Protein AF-A0A1S3GX16-F1 (afdb_monomer)

Secondary structure (DSSP, 8-state):
--HHHHHHHHHHHHHHHHH-GGGGSS-HHHHHHHHHHHHHHHHHHTT-GGG--HHHHHHHHHHT-SSHHHHHHHHHHHHHHHHHHHH-GGGT-----S--------THHHHHHHHHHHHHHHHHHHHHHHHHHTT-HHHHHHHHHHHHHHHHHTT-HHHHHHHHHHHHHHHHHTT-HHHHHHHHHHHHHHHHTT-

Structure (mmCIF, N/CA/C/O backbone):
data_AF-A0A1S3GX16-F1
#
_entry.id   AF-A0A1S3GX16-F1
#
loop_
_atom_site.group_PDB
_atom_site.id
_atom_site.type_symbol
_atom_site.label_atom_id
_atom_site.label_alt_id
_atom_site.label_comp_id
_atom_site.label_asym_id
_atom_site.label_entity_id
_atom_site.label_seq_id
_atom_site.pdbx_PDB_ins_code
_atom_site.Cartn_x
_atom_site.Cartn_y
_atom_site.Cartn_z
_atom_site.occupancy
_atom_site.B_iso_or_equiv
_atom_site.auth_seq_id
_atom_site.auth_comp_id
_atom_site.auth_asym_id
_atom_site.auth_atom_id
_atom_site.pdbx_PDB_model_num
ATOM 1 N N . MET A 1 1 ? -21.591 -1.735 -22.346 1.00 51.00 1 MET A N 1
ATOM 2 C CA . MET A 1 1 ? -20.154 -1.393 -22.258 1.00 51.00 1 MET A CA 1
ATOM 3 C C . MET A 1 1 ? -19.466 -2.562 -21.585 1.00 51.00 1 MET A C 1
ATOM 5 O O . MET A 1 1 ? -19.850 -2.890 -20.471 1.00 51.00 1 MET A O 1
ATOM 9 N N . ASP A 1 2 ? -18.549 -3.231 -22.279 1.00 66.31 2 ASP A N 1
ATOM 10 C CA . ASP A 1 2 ? -17.898 -4.447 -21.782 1.00 66.31 2 ASP A CA 1
ATOM 11 C C . ASP A 1 2 ? -16.679 -4.087 -20.918 1.00 66.31 2 ASP A C 1
ATOM 13 O O . ASP A 1 2 ? -15.590 -3.799 -21.417 1.00 66.31 2 ASP A O 1
ATOM 17 N N . TRP A 1 3 ? -16.898 -3.993 -19.606 1.00 66.75 3 TRP A N 1
ATOM 18 C CA . TRP A 1 3 ? -15.857 -3.650 -18.636 1.00 66.75 3 TRP A CA 1
ATOM 19 C C . TRP A 1 3 ? -14.798 -4.752 -18.491 1.00 66.75 3 TRP A C 1
ATOM 21 O O . TRP A 1 3 ? -13.644 -4.439 -18.204 1.00 66.75 3 TRP A O 1
ATOM 31 N N . GLY A 1 4 ? -15.150 -6.017 -18.751 1.00 72.62 4 GLY A N 1
ATOM 32 C CA . GLY A 1 4 ? -14.229 -7.149 -18.627 1.00 72.62 4 GLY A CA 1
ATOM 33 C C . GLY A 1 4 ? -13.103 -7.105 -19.660 1.00 72.62 4 GLY A C 1
ATOM 34 O O . GLY A 1 4 ? -11.939 -7.310 -19.312 1.00 72.62 4 GLY A O 1
ATOM 35 N N . LEU A 1 5 ? -13.428 -6.741 -20.906 1.00 77.88 5 LEU A N 1
ATOM 36 C CA . LEU A 1 5 ? -12.435 -6.581 -21.975 1.00 77.88 5 LEU A CA 1
ATOM 37 C C . LEU A 1 5 ? -11.416 -5.478 -21.659 1.00 77.88 5 LEU A C 1
ATOM 39 O O . LEU A 1 5 ? -10.216 -5.687 -21.830 1.00 77.88 5 LEU A O 1
ATOM 43 N N . LYS A 1 6 ? -11.870 -4.338 -21.123 1.00 85.31 6 LYS A N 1
ATOM 44 C CA . LYS A 1 6 ? -10.983 -3.220 -20.755 1.00 85.31 6 LYS A CA 1
ATOM 45 C C . LYS A 1 6 ? -10.026 -3.576 -19.613 1.00 85.31 6 LYS A C 1
ATOM 47 O O . LYS A 1 6 ? -8.870 -3.162 -19.634 1.00 85.31 6 LYS A O 1
ATOM 52 N N . VAL A 1 7 ? -10.488 -4.351 -18.627 1.00 86.81 7 VAL A N 1
ATOM 53 C CA . VAL A 1 7 ? -9.641 -4.833 -17.519 1.00 86.81 7 VAL A CA 1
ATOM 54 C C . VAL A 1 7 ? -8.557 -5.780 -18.042 1.00 86.81 7 VAL A C 1
ATOM 56 O O . VAL A 1 7 ? -7.386 -5.629 -17.694 1.00 86.81 7 VAL A O 1
ATOM 59 N N . SER A 1 8 ? -8.930 -6.713 -18.921 1.00 87.44 8 SER A N 1
ATOM 60 C CA . SER A 1 8 ? -7.996 -7.651 -19.553 1.00 87.44 8 SER A CA 1
ATOM 61 C C . SER A 1 8 ? -6.938 -6.934 -20.403 1.00 87.44 8 SER A C 1
ATOM 63 O O . SER A 1 8 ? -5.750 -7.245 -20.311 1.00 87.44 8 SER A O 1
ATOM 65 N N . GLU A 1 9 ? -7.354 -5.957 -21.210 1.00 89.94 9 GLU A N 1
ATOM 66 C CA . GLU A 1 9 ? -6.453 -5.138 -22.025 1.00 89.94 9 GLU A CA 1
ATOM 67 C C . GLU A 1 9 ? -5.474 -4.342 -21.152 1.00 89.94 9 GLU A C 1
ATOM 69 O O . GLU A 1 9 ? -4.263 -4.393 -21.374 1.00 89.94 9 GLU A O 1
ATOM 74 N N . GLY A 1 10 ? -5.974 -3.679 -20.104 1.00 91.06 10 GLY A N 1
ATOM 75 C CA . GLY A 1 10 ? -5.135 -2.926 -19.175 1.00 91.06 10 GLY A CA 1
ATOM 76 C C . GLY A 1 10 ? -4.091 -3.800 -18.477 1.00 91.06 10 GLY A C 1
ATOM 77 O O . GLY A 1 10 ? -2.922 -3.424 -18.422 1.00 91.06 10 GLY A O 1
ATOM 78 N N . ILE A 1 11 ? -4.464 -5.002 -18.025 1.00 91.62 11 ILE A N 1
ATOM 79 C CA . ILE A 1 11 ? -3.515 -5.960 -17.432 1.00 91.62 11 ILE A CA 1
ATOM 80 C C . ILE A 1 11 ? -2.461 -6.403 -18.454 1.00 91.62 11 ILE A C 1
ATOM 82 O O . ILE A 1 11 ? -1.277 -6.459 -18.121 1.00 91.62 11 ILE A O 1
ATOM 86 N N . SER A 1 12 ? -2.850 -6.665 -19.703 1.00 91.75 12 SER A N 1
ATOM 87 C CA . SER A 1 12 ? -1.905 -7.029 -20.767 1.00 91.75 12 SER A CA 1
ATOM 88 C C . SER A 1 12 ? -0.883 -5.917 -21.046 1.00 91.75 12 SER A C 1
ATOM 90 O O . SER A 1 12 ? 0.317 -6.180 -21.187 1.00 91.75 12 SER A O 1
ATOM 92 N N . LEU A 1 13 ? -1.334 -4.660 -21.091 1.00 93.25 13 LEU A N 1
ATOM 93 C CA . LEU A 1 13 ? -0.454 -3.501 -21.258 1.00 93.25 13 LEU A CA 1
ATOM 94 C C . LEU A 1 13 ? 0.487 -3.340 -20.058 1.00 93.25 13 LEU A C 1
ATOM 96 O O . LEU A 1 13 ? 1.692 -3.169 -20.240 1.00 93.25 13 LEU A O 1
ATOM 100 N N . LEU A 1 14 ? -0.029 -3.477 -18.834 1.00 93.75 14 LEU A N 1
ATOM 101 C CA . LEU A 1 14 ? 0.777 -3.402 -17.611 1.00 93.75 14 LEU A CA 1
ATOM 102 C C . LEU A 1 14 ? 1.835 -4.501 -17.545 1.00 93.75 14 LEU A C 1
ATOM 104 O O . LEU A 1 14 ? 2.971 -4.224 -17.170 1.00 93.75 14 LEU A O 1
ATOM 108 N N . LEU A 1 15 ? 1.506 -5.726 -17.957 1.00 92.38 15 LEU A N 1
ATOM 109 C CA . LEU A 1 15 ? 2.479 -6.814 -18.055 1.00 92.38 15 LEU A CA 1
ATOM 110 C C . LEU A 1 15 ? 3.574 -6.512 -19.077 1.00 92.38 15 LEU A C 1
ATOM 112 O O . LEU A 1 15 ? 4.732 -6.837 -18.829 1.00 92.38 15 LEU A O 1
ATOM 116 N N . THR A 1 16 ? 3.229 -5.879 -20.199 1.00 92.00 16 THR A N 1
ATOM 117 C CA . THR A 1 16 ? 4.215 -5.466 -21.209 1.00 92.00 16 THR A CA 1
ATOM 118 C C . THR A 1 16 ? 5.197 -4.459 -20.619 1.00 92.00 16 THR A C 1
ATOM 120 O O . THR A 1 16 ? 6.405 -4.641 -20.747 1.00 92.00 16 THR A O 1
ATOM 123 N N . VAL A 1 17 ? 4.686 -3.457 -19.896 1.00 91.56 17 VAL A N 1
ATOM 124 C CA . VAL A 1 17 ? 5.511 -2.480 -19.177 1.00 91.56 17 VAL A CA 1
ATOM 125 C C . VAL A 1 17 ? 6.376 -3.190 -18.134 1.00 91.56 17 VAL A C 1
ATOM 127 O O . VAL A 1 17 ? 7.593 -3.125 -18.202 1.00 91.56 17 VAL A O 1
ATOM 130 N N . LEU A 1 18 ? 5.792 -3.947 -17.206 1.00 90.12 18 LEU A N 1
ATOM 131 C CA . LEU A 1 18 ? 6.518 -4.568 -16.088 1.00 90.12 18 LEU A CA 1
ATOM 132 C C . LEU A 1 18 ? 7.598 -5.585 -16.505 1.00 90.12 18 LEU A C 1
ATOM 134 O O . LEU A 1 18 ? 8.536 -5.833 -15.734 1.00 90.12 18 LEU A O 1
ATOM 138 N N . ARG A 1 19 ? 7.471 -6.161 -17.707 1.00 88.94 19 ARG A N 1
ATOM 139 C CA . ARG A 1 19 ? 8.453 -7.068 -18.322 1.00 88.94 19 ARG A CA 1
ATOM 140 C C . ARG A 1 19 ? 9.540 -6.355 -19.115 1.00 88.94 19 ARG A C 1
ATOM 142 O O . ARG A 1 19 ? 10.509 -7.013 -19.491 1.00 88.94 19 ARG A O 1
ATOM 149 N N . ASP A 1 20 ? 9.401 -5.059 -19.379 1.00 87.94 20 ASP A N 1
ATOM 150 C CA . ASP A 1 20 ? 10.396 -4.315 -20.139 1.00 87.94 20 ASP A CA 1
ATOM 151 C C . ASP A 1 20 ? 11.767 -4.403 -19.432 1.00 87.94 20 ASP A C 1
ATOM 153 O O . ASP A 1 20 ? 11.890 -4.040 -18.255 1.00 87.94 20 ASP A O 1
ATOM 157 N N . PRO A 1 21 ? 12.828 -4.867 -20.114 1.00 80.88 21 PRO A N 1
ATOM 158 C CA . PRO A 1 21 ? 14.169 -4.924 -19.540 1.00 80.88 21 PRO A CA 1
ATOM 159 C C . PRO A 1 21 ? 14.697 -3.554 -19.089 1.00 80.88 21 PRO A C 1
ATOM 161 O O . PRO A 1 21 ? 15.535 -3.477 -18.192 1.00 80.88 21 PRO A O 1
ATOM 164 N N . ALA A 1 22 ? 14.215 -2.453 -19.673 1.00 78.62 22 ALA A N 1
ATOM 165 C CA . ALA A 1 22 ? 14.528 -1.100 -19.230 1.00 78.62 22 ALA A CA 1
ATOM 166 C C . ALA A 1 22 ? 14.058 -0.842 -17.793 1.00 78.62 22 ALA A C 1
ATOM 168 O O . ALA A 1 22 ? 14.760 -0.162 -17.049 1.00 78.62 22 ALA A O 1
ATOM 169 N N . LEU A 1 23 ? 12.949 -1.458 -17.373 1.00 71.25 23 LEU A N 1
ATOM 170 C CA . LEU A 1 23 ? 12.447 -1.415 -15.997 1.00 71.25 23 LEU A CA 1
ATOM 171 C C . LEU A 1 23 ? 13.266 -2.263 -15.014 1.00 71.25 23 LEU A C 1
ATOM 173 O O . LEU A 1 23 ? 13.051 -2.172 -13.806 1.00 71.25 23 LEU A O 1
ATOM 177 N N . GLN A 1 24 ? 14.216 -3.057 -15.513 1.00 67.69 24 GLN A N 1
ATOM 178 C CA . GLN A 1 24 ? 15.234 -3.736 -14.706 1.00 67.69 24 GLN A CA 1
ATOM 179 C C . GLN A 1 24 ? 16.557 -2.957 -14.644 1.00 67.69 24 GLN A C 1
ATOM 181 O O . GLN A 1 24 ? 17.461 -3.339 -13.900 1.00 67.69 24 GLN A O 1
ATOM 186 N N . LYS A 1 25 ? 16.698 -1.860 -15.404 1.00 69.75 25 LYS A N 1
ATOM 187 C CA . LYS A 1 25 ? 17.891 -1.008 -15.336 1.00 69.75 25 LYS A CA 1
ATOM 188 C C . LYS A 1 25 ? 17.897 -0.231 -14.025 1.00 69.75 25 LYS A C 1
ATOM 190 O O . LYS A 1 25 ? 16.873 0.283 -13.582 1.00 69.75 25 LYS A O 1
ATOM 195 N N . SER A 1 26 ? 19.086 -0.064 -13.453 1.00 64.44 26 SER A N 1
ATOM 196 C CA . SER A 1 26 ? 19.325 0.675 -12.213 1.00 64.44 26 SER A CA 1
ATOM 197 C C . SER A 1 26 ? 19.210 2.193 -12.411 1.00 64.44 26 SER A C 1
ATOM 199 O O . SER A 1 26 ? 20.186 2.929 -12.272 1.00 64.44 26 SER A O 1
ATOM 201 N N . SER A 1 27 ? 18.024 2.681 -12.768 1.00 71.50 27 SER A N 1
ATOM 202 C CA . SER A 1 27 ? 17.717 4.110 -12.786 1.00 71.50 27 SER A CA 1
ATOM 203 C C . SER A 1 27 ? 16.502 4.406 -11.919 1.00 71.50 27 SER A C 1
ATOM 205 O O . SER A 1 27 ? 15.516 3.669 -11.896 1.00 71.50 27 SER A O 1
ATOM 207 N N . LYS A 1 28 ? 16.600 5.520 -11.190 1.00 71.94 28 LYS A N 1
ATOM 208 C CA . LYS A 1 28 ? 15.609 5.967 -10.207 1.00 71.94 28 LYS A CA 1
ATOM 209 C C . LYS A 1 28 ? 14.217 6.126 -10.829 1.00 71.94 28 LYS A C 1
ATOM 211 O O . LYS A 1 28 ? 13.238 5.695 -10.230 1.00 71.94 28 LYS A O 1
ATOM 216 N N . ALA A 1 29 ? 14.141 6.676 -12.045 1.00 77.31 29 ALA A N 1
ATOM 217 C CA . ALA A 1 29 ? 12.880 6.875 -12.761 1.00 77.31 29 ALA A CA 1
ATOM 218 C C . ALA A 1 29 ? 12.197 5.543 -13.109 1.00 77.31 29 ALA A C 1
ATOM 220 O O . ALA A 1 29 ? 10.986 5.404 -12.948 1.00 77.31 29 ALA A O 1
ATOM 221 N N . TRP A 1 30 ? 12.980 4.541 -13.517 1.00 82.88 30 TRP A N 1
ATOM 222 C CA . TRP A 1 30 ? 12.453 3.215 -13.828 1.00 82.88 30 TRP A CA 1
ATOM 223 C C . TRP A 1 30 ? 11.945 2.501 -12.577 1.00 82.88 30 TRP A C 1
ATOM 225 O O . TRP A 1 30 ? 10.880 1.895 -12.619 1.00 82.88 30 TRP A O 1
ATOM 235 N N . TYR A 1 31 ? 12.625 2.632 -11.437 1.00 83.56 31 TYR A N 1
ATOM 236 C CA . TYR A 1 31 ? 12.127 2.040 -10.196 1.00 83.56 31 TYR A CA 1
ATOM 237 C C . TYR A 1 31 ? 10.787 2.626 -9.747 1.00 83.56 31 TYR A C 1
ATOM 239 O O . TYR A 1 31 ? 9.888 1.865 -9.398 1.00 83.56 31 TYR A O 1
ATOM 247 N N . VAL A 1 32 ? 10.621 3.949 -9.807 1.00 84.44 32 VAL A N 1
ATOM 248 C CA . VAL A 1 32 ? 9.341 4.589 -9.461 1.00 84.44 32 VAL A CA 1
ATOM 249 C C . VAL A 1 32 ? 8.239 4.182 -10.441 1.00 84.44 32 VAL A C 1
ATOM 251 O O . VAL A 1 32 ? 7.147 3.821 -10.009 1.00 84.44 32 VAL A O 1
ATOM 254 N N . LEU A 1 33 ? 8.526 4.136 -11.746 1.00 90.00 33 LEU A N 1
ATOM 255 C CA . LEU A 1 33 ? 7.556 3.656 -12.732 1.00 90.00 33 LEU A CA 1
ATOM 256 C C . LEU A 1 33 ? 7.149 2.199 -12.466 1.00 90.00 33 LEU A C 1
ATOM 258 O O . LEU A 1 33 ? 5.970 1.862 -12.549 1.00 90.00 33 LEU A O 1
ATOM 262 N N . ARG A 1 34 ? 8.106 1.335 -12.103 1.00 91.62 34 ARG A N 1
ATOM 263 C CA . ARG A 1 34 ? 7.839 -0.066 -11.751 1.00 91.62 34 ARG A CA 1
ATOM 264 C C . ARG A 1 34 ? 6.911 -0.172 -10.543 1.00 91.62 34 ARG A C 1
ATOM 266 O O . ARG A 1 34 ? 5.963 -0.948 -10.579 1.00 91.62 34 ARG A O 1
ATOM 273 N N . VAL A 1 35 ? 7.161 0.623 -9.502 1.00 93.44 35 VAL A N 1
ATOM 274 C CA . VAL A 1 35 ? 6.298 0.723 -8.314 1.00 93.44 35 VAL A CA 1
ATOM 275 C C . VAL A 1 35 ? 4.875 1.121 -8.705 1.00 93.44 35 VAL A C 1
ATOM 277 O O . VAL A 1 35 ? 3.918 0.441 -8.339 1.00 93.44 35 VAL A O 1
ATOM 280 N N . GLN A 1 36 ? 4.724 2.191 -9.486 1.00 93.38 36 GLN A N 1
ATOM 281 C CA . GLN A 1 36 ? 3.411 2.691 -9.897 1.00 93.38 36 GLN A CA 1
ATOM 282 C C . GLN A 1 36 ? 2.665 1.677 -10.772 1.00 93.38 36 GLN A C 1
ATOM 284 O O . GLN A 1 36 ? 1.472 1.450 -10.575 1.00 93.38 36 GLN A O 1
ATOM 289 N N . ALA A 1 37 ? 3.369 1.004 -11.685 1.00 95.19 37 ALA A N 1
ATOM 290 C CA . ALA A 1 37 ? 2.799 -0.051 -12.515 1.00 95.19 37 ALA A CA 1
ATOM 291 C C . ALA A 1 37 ? 2.336 -1.264 -11.686 1.00 95.19 37 ALA A C 1
ATOM 293 O O . ALA A 1 37 ? 1.274 -1.812 -11.969 1.00 95.19 37 ALA A O 1
ATOM 294 N N . LEU A 1 38 ? 3.071 -1.653 -10.635 1.00 96.00 38 LEU A N 1
ATOM 295 C CA . LEU A 1 38 ? 2.663 -2.723 -9.713 1.00 96.00 38 LEU A CA 1
ATOM 296 C C . LEU A 1 38 ? 1.427 -2.341 -8.889 1.00 96.00 38 LEU A C 1
ATOM 298 O O . LEU A 1 38 ? 0.494 -3.135 -8.775 1.00 96.00 38 LEU A O 1
ATOM 302 N N . GLN A 1 39 ? 1.378 -1.120 -8.352 1.00 96.19 39 GLN A N 1
ATOM 303 C CA . GLN A 1 39 ? 0.195 -0.640 -7.630 1.00 96.19 39 GLN A CA 1
ATOM 304 C C . GLN A 1 39 ? -1.031 -0.529 -8.546 1.00 96.19 39 GLN A C 1
ATOM 306 O O . GLN A 1 39 ? -2.147 -0.838 -8.128 1.00 96.19 39 GLN A O 1
ATOM 311 N N . LEU A 1 40 ? -0.835 -0.119 -9.803 1.00 95.19 40 LEU A N 1
ATOM 312 C CA . LEU A 1 40 ? -1.906 -0.072 -10.793 1.00 95.19 40 LEU A CA 1
ATOM 313 C C . LEU A 1 40 ? -2.366 -1.482 -11.184 1.00 95.19 40 LEU A C 1
ATOM 315 O O . LEU A 1 40 ? -3.567 -1.727 -11.253 1.00 95.19 40 LEU A O 1
ATOM 319 N N . LEU A 1 41 ? -1.440 -2.431 -11.352 1.00 94.81 41 LEU A N 1
ATOM 320 C CA . LEU A 1 41 ? -1.774 -3.840 -11.561 1.00 94.81 41 LEU A CA 1
ATOM 321 C C . LEU A 1 41 ? -2.631 -4.379 -10.409 1.00 94.81 41 LEU A C 1
ATOM 323 O O . LEU A 1 41 ? -3.655 -5.009 -10.659 1.00 94.81 41 LEU A O 1
ATOM 327 N N . ALA A 1 42 ? -2.276 -4.074 -9.160 1.00 94.81 42 ALA A N 1
ATOM 328 C CA . ALA A 1 42 ? -3.075 -4.464 -8.003 1.00 94.81 42 ALA A CA 1
ATOM 329 C C . ALA A 1 42 ? -4.501 -3.886 -8.041 1.00 94.81 42 ALA A C 1
ATOM 331 O O . ALA A 1 42 ? -5.464 -4.590 -7.726 1.00 94.81 42 ALA A O 1
ATOM 332 N N . ALA A 1 43 ? -4.657 -2.629 -8.469 1.00 93.00 43 ALA A N 1
ATOM 333 C CA . ALA A 1 43 ? -5.971 -2.019 -8.654 1.00 93.00 43 ALA A CA 1
ATOM 334 C C . ALA A 1 43 ? -6.788 -2.747 -9.735 1.00 93.00 43 ALA A C 1
ATOM 336 O O . ALA A 1 43 ? -7.946 -3.075 -9.499 1.00 93.00 43 ALA A O 1
ATOM 337 N N . TYR A 1 44 ? -6.182 -3.083 -10.878 1.00 91.69 44 TYR A N 1
ATOM 338 C CA . TYR A 1 44 ? -6.851 -3.853 -11.934 1.00 91.69 44 TYR A CA 1
ATOM 339 C C . TYR A 1 44 ? -7.276 -5.248 -11.462 1.00 91.69 44 TYR A C 1
ATOM 341 O O . TYR A 1 44 ? -8.419 -5.653 -11.673 1.00 91.69 44 TYR A O 1
ATOM 349 N N . LEU A 1 45 ? -6.387 -5.963 -10.769 1.00 91.06 45 LEU A N 1
ATOM 350 C CA . LEU A 1 45 ? -6.675 -7.283 -10.201 1.00 91.06 45 LEU A CA 1
ATOM 351 C C . LEU A 1 45 ? -7.792 -7.239 -9.141 1.00 91.06 45 LEU A C 1
ATOM 353 O O . LEU A 1 45 ? -8.441 -8.250 -8.884 1.00 91.06 45 LEU A O 1
ATOM 357 N N . SER A 1 46 ? -8.048 -6.069 -8.551 1.00 89.62 46 SER A N 1
ATOM 358 C CA . SER A 1 46 ? -9.119 -5.858 -7.573 1.00 89.62 46 SER A CA 1
ATOM 359 C C . SER A 1 46 ? -10.507 -5.665 -8.198 1.00 89.62 46 SER A C 1
ATOM 361 O O . SER A 1 46 ? -11.494 -5.771 -7.475 1.00 89.62 46 SER A O 1
ATOM 363 N N . LEU A 1 47 ? -10.604 -5.370 -9.503 1.00 84.81 47 LEU A N 1
ATOM 364 C CA . LEU A 1 47 ? -11.869 -5.009 -10.159 1.00 84.81 47 LEU A CA 1
ATOM 365 C C . LEU A 1 47 ? -12.686 -6.223 -10.627 1.00 84.81 47 LEU A C 1
ATOM 367 O O . LEU A 1 47 ? -13.909 -6.189 -10.521 1.00 84.81 47 LEU A O 1
ATOM 371 N N . SER A 1 48 ? -12.054 -7.297 -11.122 1.00 68.00 48 SER A N 1
ATOM 372 C CA . SER A 1 48 ? -12.767 -8.530 -11.509 1.00 68.00 48 SER A CA 1
ATOM 373 C C . SER A 1 48 ? -11.828 -9.700 -11.847 1.00 68.00 48 SER A C 1
ATOM 375 O O . SER A 1 48 ? -11.327 -9.810 -12.964 1.00 68.00 48 SER A O 1
ATOM 377 N N . ALA A 1 49 ? -11.654 -10.654 -10.925 1.00 58.06 49 ALA A N 1
ATOM 378 C CA . ALA A 1 49 ? -10.850 -11.865 -11.169 1.00 58.06 49 ALA A CA 1
ATOM 379 C C . ALA A 1 49 ? -11.455 -12.811 -12.236 1.00 58.06 49 ALA A C 1
ATOM 381 O O . ALA A 1 49 ? -10.739 -13.586 -12.876 1.00 58.06 49 ALA A O 1
ATOM 382 N N . ASN A 1 50 ? -12.772 -12.722 -12.454 1.00 63.62 50 ASN A N 1
ATOM 383 C CA . ASN A 1 50 ? -13.529 -13.637 -13.316 1.00 63.62 50 ASN A CA 1
ATOM 384 C C . ASN A 1 50 ? -13.491 -13.268 -14.808 1.00 63.62 50 ASN A C 1
ATOM 386 O O . ASN A 1 50 ? -13.963 -14.044 -15.630 1.00 63.62 50 ASN A O 1
ATOM 390 N N . SER A 1 51 ? -12.951 -12.099 -15.168 1.00 69.25 51 SER A N 1
ATOM 391 C CA . SER A 1 51 ? -12.882 -11.630 -16.561 1.00 69.25 51 SER A CA 1
ATOM 392 C C . SER A 1 51 ? -11.523 -11.865 -17.223 1.00 69.25 51 SER A C 1
ATOM 394 O O . SER A 1 51 ? -11.330 -11.472 -18.371 1.00 69.25 51 SER A O 1
ATOM 396 N N . LEU A 1 52 ? -10.561 -12.454 -16.506 1.00 82.06 52 LEU A N 1
ATOM 397 C CA . LEU A 1 52 ? -9.226 -12.719 -17.035 1.00 82.06 52 LEU A CA 1
ATOM 398 C C . LEU A 1 52 ? -9.205 -14.006 -17.854 1.00 82.06 52 LEU A C 1
ATOM 400 O O . LEU A 1 52 ? -9.637 -15.057 -17.372 1.00 82.06 52 LEU A O 1
ATOM 404 N N . SER A 1 53 ? -8.648 -13.924 -19.064 1.00 85.56 53 SER A N 1
ATOM 405 C CA . SER A 1 53 ? -8.358 -15.104 -19.875 1.00 85.56 53 SER A CA 1
ATOM 406 C C . SER A 1 53 ? -7.356 -16.015 -19.166 1.00 85.56 53 SER A C 1
ATOM 408 O O . SER A 1 53 ? -6.482 -15.553 -18.423 1.00 85.56 53 SER A O 1
ATOM 410 N N . ASP A 1 54 ? -7.436 -17.316 -19.439 1.00 86.25 54 ASP A N 1
ATOM 411 C CA . ASP A 1 54 ? -6.526 -18.301 -18.843 1.00 86.25 54 ASP A CA 1
ATOM 412 C C . ASP A 1 54 ? -5.059 -18.001 -19.178 1.00 86.25 54 ASP A C 1
ATOM 414 O O . ASP A 1 54 ? -4.188 -18.110 -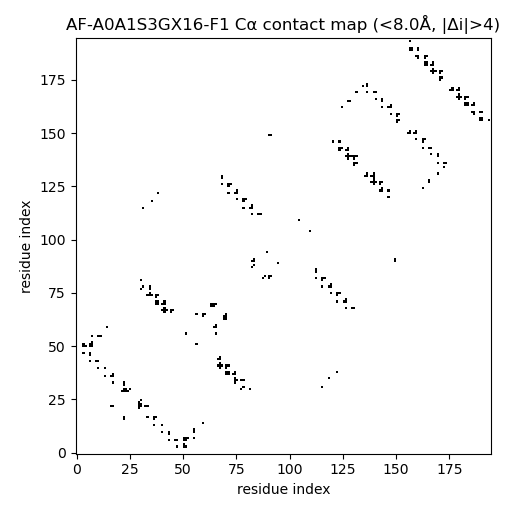18.318 1.00 86.25 54 ASP A O 1
ATOM 418 N N . THR A 1 55 ? -4.804 -17.494 -20.388 1.00 88.56 55 THR A N 1
ATOM 419 C CA . THR A 1 55 ? -3.475 -17.056 -20.833 1.00 88.56 55 THR A CA 1
ATOM 420 C C . THR A 1 55 ? -2.902 -15.924 -19.980 1.00 88.56 55 THR A C 1
ATOM 422 O O . THR A 1 55 ? -1.721 -15.950 -19.636 1.00 88.56 55 THR A O 1
ATOM 425 N N . LEU A 1 56 ? -3.713 -14.926 -19.610 1.00 88.31 56 LEU A N 1
ATOM 426 C CA . LEU A 1 56 ? -3.263 -13.829 -18.751 1.00 88.31 56 LEU A CA 1
ATOM 427 C C . LEU A 1 56 ? -3.062 -14.295 -17.311 1.00 88.31 56 LEU A C 1
ATOM 429 O O . LEU A 1 56 ? -2.114 -13.859 -16.660 1.00 88.31 56 LEU A O 1
ATOM 433 N N . ARG A 1 57 ? -3.909 -15.207 -16.823 1.00 89.19 57 ARG A N 1
ATOM 434 C CA . ARG A 1 57 ? -3.766 -15.785 -15.482 1.00 89.19 57 ARG A CA 1
ATOM 435 C C . ARG A 1 57 ? -2.461 -16.569 -15.346 1.00 89.19 57 ARG A C 1
ATOM 437 O O . ARG A 1 57 ? -1.726 -16.349 -14.387 1.00 89.19 57 ARG A O 1
ATOM 444 N N . GLU A 1 58 ? -2.135 -17.410 -16.325 1.00 91.00 58 GLU A N 1
ATOM 445 C CA . GLU A 1 58 ? -0.865 -18.145 -16.371 1.00 91.00 58 GLU A CA 1
ATOM 446 C C . GLU A 1 58 ? 0.332 -17.183 -16.418 1.00 91.00 58 GLU A C 1
ATOM 448 O O . GLU A 1 58 ? 1.298 -17.313 -15.666 1.00 91.00 58 GLU A O 1
ATOM 4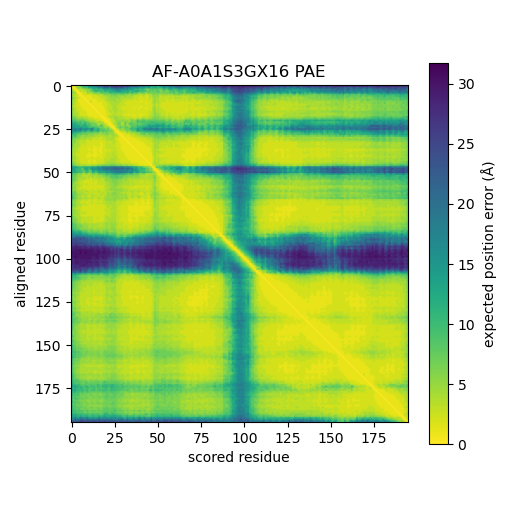53 N N . GLN A 1 59 ? 0.235 -16.141 -17.243 1.00 91.75 59 GLN A N 1
ATOM 454 C CA . GLN A 1 59 ? 1.253 -15.103 -17.337 1.00 91.75 59 GLN A CA 1
ATOM 455 C C . GLN A 1 59 ? 1.488 -14.341 -16.025 1.00 91.75 59 GLN A C 1
ATOM 457 O O . GLN A 1 59 ? 2.639 -14.047 -15.698 1.00 91.75 59 GLN A O 1
ATOM 462 N N . LEU A 1 60 ? 0.426 -14.009 -15.290 1.00 91.88 60 LEU A N 1
ATOM 463 C CA . LEU A 1 60 ? 0.502 -13.386 -13.966 1.00 91.88 60 LEU A CA 1
ATOM 464 C C . LEU A 1 60 ? 1.102 -14.345 -12.937 1.00 91.88 60 LEU A C 1
ATOM 466 O O . LEU A 1 60 ? 1.934 -13.940 -12.128 1.00 91.88 60 LEU A O 1
ATOM 470 N N . GLN A 1 61 ? 0.739 -15.626 -13.010 1.00 90.75 61 GLN A N 1
ATOM 471 C CA . GLN A 1 61 ? 1.280 -16.675 -12.155 1.00 90.75 61 GLN A CA 1
ATOM 472 C C . GLN A 1 61 ? 2.788 -16.854 -12.329 1.00 90.75 61 GLN A C 1
ATOM 474 O O . GLN A 1 61 ? 3.494 -16.898 -11.324 1.00 90.75 61 GLN A O 1
ATOM 479 N N . ILE A 1 62 ? 3.290 -16.881 -13.567 1.00 91.44 62 ILE A N 1
ATOM 480 C CA . ILE A 1 62 ? 4.731 -16.978 -13.855 1.00 91.44 62 ILE A CA 1
ATOM 481 C C . ILE A 1 62 ? 5.500 -15.784 -13.272 1.00 91.44 62 ILE A C 1
ATOM 483 O O . ILE A 1 62 ? 6.630 -15.938 -12.819 1.00 91.44 62 ILE A O 1
ATOM 487 N N . GLN A 1 63 ? 4.898 -14.592 -13.277 1.00 89.00 63 GLN A N 1
ATOM 488 C CA . GLN A 1 63 ? 5.513 -13.378 -12.725 1.00 89.00 63 GLN A CA 1
ATOM 489 C C . GLN A 1 63 ? 5.312 -13.224 -11.209 1.00 89.00 63 GLN A C 1
ATOM 491 O O . GLN A 1 63 ? 5.893 -12.323 -10.616 1.00 89.00 63 GLN A O 1
ATOM 496 N N . GLY A 1 64 ? 4.506 -14.083 -10.576 1.00 91.06 64 GLY A N 1
ATOM 497 C CA . GLY A 1 64 ? 4.213 -14.024 -9.143 1.00 91.06 64 GLY A CA 1
ATOM 498 C C . GLY A 1 64 ? 3.138 -13.009 -8.733 1.00 91.06 64 GLY A C 1
ATOM 499 O O . GLY A 1 64 ? 2.950 -12.798 -7.540 1.00 91.06 64 GLY A O 1
ATOM 500 N N . TRP A 1 65 ? 2.401 -12.410 -9.675 1.00 92.25 65 TRP A N 1
ATOM 501 C CA . TRP A 1 65 ? 1.384 -11.375 -9.408 1.00 92.25 65 TRP A CA 1
ATOM 502 C C . TRP A 1 65 ? -0.037 -11.898 -9.597 1.00 92.25 65 TRP A C 1
ATOM 504 O O . TRP A 1 65 ? -0.827 -11.363 -10.373 1.00 92.25 65 TRP A O 1
ATOM 514 N N . GLN A 1 66 ? -0.355 -12.990 -8.908 1.00 90.25 66 GLN A N 1
ATOM 515 C CA . GLN A 1 66 ? -1.661 -13.646 -9.021 1.00 90.25 66 GLN A CA 1
ATOM 516 C C . GLN A 1 66 ? -2.765 -12.864 -8.312 1.00 90.25 66 GLN A C 1
ATOM 518 O O . GLN A 1 66 ? -3.927 -12.942 -8.706 1.00 90.25 66 GLN A O 1
ATOM 523 N N . THR A 1 67 ? -2.404 -12.123 -7.264 1.00 92.19 67 THR A N 1
ATOM 524 C CA . THR A 1 67 ? -3.354 -11.382 -6.437 1.00 92.19 67 THR A CA 1
ATOM 525 C C . THR A 1 67 ? -2.922 -9.925 -6.259 1.00 92.19 67 THR A C 1
ATOM 527 O O . THR A 1 67 ? -1.724 -9.619 -6.338 1.00 92.19 67 THR A O 1
ATOM 530 N N . PRO A 1 68 ? -3.865 -9.007 -5.982 1.00 93.88 68 PRO A N 1
ATOM 531 C CA . PRO A 1 68 ? -3.549 -7.616 -5.661 1.00 93.88 68 PRO A CA 1
ATOM 532 C C . PRO A 1 68 ? -2.502 -7.478 -4.554 1.00 93.88 68 PRO A C 1
ATOM 534 O O . PRO A 1 68 ? -1.609 -6.641 -4.644 1.00 93.88 68 PRO A O 1
ATOM 537 N N . GLU A 1 69 ? -2.568 -8.340 -3.543 1.00 95.00 69 GLU A N 1
ATOM 538 C CA . GLU A 1 69 ? -1.674 -8.339 -2.387 1.00 95.00 69 GLU A CA 1
ATOM 539 C C . GLU A 1 69 ? -0.245 -8.687 -2.807 1.00 95.00 69 GLU A C 1
ATOM 541 O O . GLU A 1 69 ? 0.687 -7.993 -2.415 1.00 95.00 69 GLU A O 1
ATOM 546 N N . THR A 1 70 ? -0.059 -9.695 -3.668 1.00 94.88 70 THR A N 1
ATOM 547 C CA . THR A 1 70 ? 1.278 -10.052 -4.180 1.00 94.88 70 THR A CA 1
ATOM 548 C C . THR A 1 70 ? 1.921 -8.913 -4.978 1.00 94.88 70 THR A C 1
ATOM 550 O O . THR A 1 70 ? 3.096 -8.607 -4.770 1.00 94.88 70 THR A O 1
ATOM 553 N N . ALA A 1 71 ? 1.148 -8.217 -5.820 1.00 95.81 71 ALA A N 1
ATOM 554 C CA . ALA A 1 71 ? 1.634 -7.059 -6.570 1.00 95.81 71 ALA A CA 1
ATOM 555 C C . ALA A 1 71 ? 1.975 -5.870 -5.649 1.00 95.81 71 ALA A C 1
ATOM 557 O O . ALA A 1 71 ? 3.012 -5.223 -5.821 1.00 95.81 71 ALA A O 1
ATOM 558 N N . LEU A 1 72 ? 1.145 -5.603 -4.634 1.00 97.06 72 LEU A N 1
ATOM 559 C CA . LEU A 1 72 ? 1.408 -4.558 -3.640 1.00 97.06 72 LEU A CA 1
ATOM 560 C C . LEU A 1 72 ? 2.618 -4.879 -2.754 1.00 97.06 72 LEU A C 1
ATOM 562 O O . LEU A 1 72 ? 3.407 -3.983 -2.466 1.00 97.06 72 LEU A O 1
ATOM 566 N N . LEU A 1 73 ? 2.807 -6.135 -2.345 1.00 96.19 73 LEU A N 1
ATOM 567 C CA . LEU A 1 73 ? 3.963 -6.552 -1.550 1.00 96.19 73 LEU A CA 1
ATOM 568 C C . LEU A 1 73 ? 5.267 -6.367 -2.326 1.00 96.19 73 LEU A C 1
ATOM 570 O O . LEU A 1 73 ? 6.245 -5.875 -1.767 1.00 96.19 73 LEU A O 1
ATOM 574 N N . ASP A 1 74 ? 5.291 -6.713 -3.611 1.00 94.81 74 ASP A N 1
ATOM 575 C CA . ASP A 1 74 ? 6.466 -6.489 -4.455 1.00 94.81 74 ASP A CA 1
ATOM 576 C C . ASP A 1 74 ? 6.727 -4.999 -4.704 1.00 94.81 74 ASP A C 1
ATOM 578 O O . ASP A 1 74 ? 7.881 -4.562 -4.651 1.00 94.81 74 ASP A O 1
ATOM 582 N N . SER A 1 75 ? 5.669 -4.200 -4.881 1.00 95.38 75 SER A N 1
ATOM 583 C CA . SER A 1 75 ? 5.765 -2.736 -4.915 1.00 95.38 75 SER A CA 1
ATOM 584 C C . SER A 1 75 ? 6.388 -2.194 -3.626 1.00 95.38 75 SER A C 1
ATOM 586 O O . SER A 1 75 ? 7.361 -1.440 -3.666 1.00 95.38 75 SER A O 1
ATOM 588 N N . HIS A 1 76 ? 5.883 -2.631 -2.472 1.00 95.50 76 HIS A N 1
ATOM 589 C CA . HIS A 1 76 ? 6.364 -2.201 -1.165 1.00 95.50 76 HIS A CA 1
ATOM 590 C C . HIS A 1 76 ? 7.816 -2.631 -0.906 1.00 95.50 76 HIS A C 1
ATOM 592 O O . HIS A 1 76 ? 8.614 -1.841 -0.401 1.00 95.50 76 HIS A O 1
ATOM 598 N N . LYS A 1 77 ? 8.208 -3.854 -1.288 1.00 93.31 77 LYS A N 1
ATOM 599 C CA . LYS A 1 77 ? 9.608 -4.312 -1.208 1.00 93.31 77 LYS A CA 1
ATOM 600 C C . LYS A 1 77 ? 10.530 -3.410 -2.021 1.00 93.31 77 LYS A C 1
ATOM 602 O O . LYS A 1 77 ? 11.565 -2.985 -1.511 1.00 93.31 77 LYS A O 1
ATOM 607 N N . LEU A 1 78 ? 10.144 -3.091 -3.257 1.00 91.25 78 LEU A N 1
ATOM 608 C CA . LEU A 1 78 ? 10.924 -2.214 -4.122 1.00 91.25 78 LEU A CA 1
ATOM 609 C C . LEU A 1 78 ? 11.039 -0.806 -3.527 1.00 91.25 78 LEU A C 1
ATOM 611 O O . LEU A 1 78 ? 12.137 -0.263 -3.438 1.00 91.25 78 LEU A O 1
ATOM 615 N N . LEU A 1 79 ? 9.933 -0.248 -3.039 1.00 91.56 79 LEU A N 1
ATOM 616 C CA . LEU A 1 79 ? 9.909 1.030 -2.332 1.00 91.56 79 LEU A CA 1
ATOM 617 C C . LEU A 1 79 ? 10.829 1.046 -1.108 1.00 91.56 79 LEU A C 1
ATOM 619 O O . LEU A 1 79 ? 11.593 1.993 -0.925 1.00 91.56 79 LEU A O 1
ATOM 623 N N . ARG A 1 80 ? 10.832 -0.027 -0.312 1.00 88.81 80 ARG A N 1
ATOM 624 C CA . ARG A 1 80 ? 11.740 -0.178 0.830 1.00 88.81 80 ARG A CA 1
ATOM 625 C C . ARG A 1 80 ? 13.203 -0.155 0.388 1.00 88.81 80 ARG A C 1
ATOM 627 O O . ARG A 1 80 ? 14.012 0.535 1.004 1.00 88.81 80 ARG A O 1
ATOM 634 N N . SER A 1 81 ? 13.545 -0.858 -0.693 1.00 86.12 81 SER A N 1
ATOM 635 C CA . SER A 1 81 ? 14.892 -0.822 -1.275 1.00 86.12 81 SER A CA 1
ATOM 636 C C . SER A 1 81 ? 15.280 0.579 -1.760 1.00 86.12 81 SER A C 1
ATOM 638 O O . SER A 1 81 ? 16.415 1.001 -1.542 1.00 86.12 81 SER A O 1
ATOM 640 N N . ILE A 1 82 ? 14.347 1.324 -2.363 1.00 84.50 82 ILE A N 1
ATOM 641 C CA . ILE A 1 82 ? 14.582 2.708 -2.798 1.00 84.50 82 ILE A CA 1
ATOM 642 C C . ILE A 1 82 ? 14.794 3.630 -1.590 1.00 84.50 82 ILE A C 1
ATOM 644 O O . ILE A 1 82 ? 15.729 4.426 -1.614 1.00 84.50 82 ILE A O 1
ATOM 648 N N . ILE A 1 83 ? 13.991 3.517 -0.523 1.00 82.88 83 ILE A N 1
ATOM 649 C CA . ILE A 1 83 ? 14.189 4.304 0.707 1.00 82.88 83 ILE A CA 1
ATOM 650 C C . ILE A 1 83 ? 15.583 4.052 1.277 1.00 82.88 83 ILE A C 1
ATOM 652 O O . ILE A 1 83 ? 16.294 5.008 1.568 1.00 82.88 83 ILE A O 1
ATOM 656 N N . LEU A 1 84 ? 15.995 2.788 1.410 1.00 80.38 84 LEU A N 1
ATOM 657 C CA . LEU A 1 84 ? 17.320 2.455 1.940 1.00 80.38 84 LEU A CA 1
ATOM 658 C C . LEU A 1 84 ? 18.442 3.061 1.089 1.00 80.38 84 LEU A C 1
ATOM 660 O O . LEU A 1 84 ? 19.424 3.557 1.635 1.00 80.38 84 LEU A O 1
ATOM 664 N N . LEU A 1 85 ? 18.275 3.066 -0.236 1.00 77.75 85 LEU A N 1
ATOM 665 C CA . LEU A 1 85 ? 19.235 3.665 -1.159 1.00 77.75 85 LEU A CA 1
ATOM 666 C C . LEU A 1 85 ? 19.267 5.201 -1.075 1.00 77.75 85 LEU A C 1
ATOM 668 O O . LEU A 1 85 ? 20.336 5.794 -1.187 1.00 77.75 85 LEU A O 1
ATOM 672 N N . LEU A 1 86 ? 18.109 5.851 -0.928 1.00 72.44 86 LEU A N 1
ATOM 673 C CA . LEU A 1 86 ? 17.989 7.314 -0.978 1.00 72.44 86 LEU A CA 1
ATOM 674 C C . LEU A 1 86 ? 18.164 8.000 0.379 1.00 72.44 86 LEU A C 1
ATOM 676 O O . LEU A 1 86 ? 18.536 9.172 0.420 1.00 72.44 86 LEU A O 1
ATOM 680 N N . MET A 1 87 ? 17.844 7.307 1.470 1.00 71.12 87 MET A N 1
ATOM 681 C CA . MET A 1 87 ? 17.704 7.891 2.806 1.00 71.12 87 MET A CA 1
ATOM 682 C C . MET A 1 87 ? 18.456 7.114 3.896 1.00 71.12 87 MET A C 1
ATOM 684 O O . MET A 1 87 ? 18.446 7.530 5.052 1.00 71.12 87 MET A O 1
ATOM 688 N N . GLY A 1 88 ? 19.107 5.998 3.553 1.00 67.50 88 GLY A N 1
ATOM 689 C CA . GLY A 1 88 ? 19.807 5.148 4.515 1.00 67.50 88 GLY A CA 1
ATOM 690 C C . GLY A 1 88 ? 18.870 4.327 5.409 1.00 67.50 88 GLY A C 1
ATOM 691 O O . GLY A 1 88 ? 17.646 4.324 5.260 1.00 67.50 88 GLY A O 1
ATOM 692 N N . SER A 1 89 ? 19.454 3.585 6.353 1.00 63.06 89 SER A N 1
ATOM 693 C CA . SER A 1 89 ? 18.722 2.678 7.250 1.00 63.06 89 SER A CA 1
ATOM 694 C C . SER A 1 89 ? 17.854 3.385 8.290 1.00 63.06 89 SER A C 1
ATOM 696 O O . SER A 1 89 ? 16.884 2.797 8.767 1.00 63.06 89 SER A O 1
ATOM 698 N N . ASP A 1 90 ? 18.166 4.632 8.637 1.00 59.50 90 ASP A N 1
ATOM 699 C CA . ASP A 1 90 ? 17.642 5.294 9.843 1.00 59.50 90 ASP A CA 1
ATOM 700 C C . ASP A 1 90 ? 16.183 5.746 9.724 1.00 59.50 90 ASP A C 1
ATOM 702 O O . ASP A 1 90 ? 15.456 5.881 10.718 1.00 59.50 90 ASP A O 1
ATOM 706 N N . VAL A 1 91 ? 15.697 5.903 8.492 1.00 59.38 91 VAL A N 1
ATOM 707 C CA . VAL A 1 91 ? 14.277 6.164 8.234 1.00 59.38 91 VAL A CA 1
ATOM 708 C C . VAL A 1 91 ? 13.431 4.965 8.670 1.00 59.38 91 VAL A C 1
ATOM 710 O O . VAL A 1 91 ? 12.422 5.144 9.361 1.00 59.38 91 VAL A O 1
ATOM 713 N N . LEU A 1 92 ? 13.893 3.745 8.375 1.00 55.91 92 LEU A N 1
ATOM 714 C CA . LEU A 1 92 ? 13.163 2.495 8.608 1.00 55.91 92 LEU A CA 1
ATOM 715 C C . LEU A 1 92 ? 13.554 1.784 9.919 1.00 55.91 92 LEU A C 1
ATOM 717 O O . LEU A 1 92 ? 12.760 1.010 10.455 1.00 55.91 92 LEU A O 1
ATOM 721 N N . SER A 1 93 ? 14.737 2.049 10.480 1.00 51.34 93 SER A N 1
ATOM 722 C CA . SER A 1 93 ? 15.243 1.376 11.684 1.00 51.34 93 SER A CA 1
ATOM 723 C C . SER A 1 93 ? 14.658 1.934 12.997 1.00 51.34 93 SER A C 1
ATOM 725 O O . SER A 1 93 ? 14.050 3.012 13.066 1.00 51.34 93 SER A O 1
ATOM 727 N N . THR A 1 94 ? 14.762 1.138 14.065 1.00 45.66 94 THR A N 1
ATOM 728 C CA . THR A 1 94 ? 14.409 1.471 15.460 1.00 45.66 94 THR A CA 1
ATOM 729 C C . THR A 1 94 ? 15.629 1.783 16.335 1.00 45.66 94 THR A C 1
ATOM 731 O O . THR A 1 94 ? 15.445 2.131 17.498 1.00 45.66 94 THR A O 1
ATOM 734 N N . GLN A 1 95 ? 16.860 1.687 15.819 1.00 37.06 95 GLN A N 1
ATOM 735 C CA . GLN A 1 95 ? 18.068 1.915 16.618 1.00 37.06 95 GLN A CA 1
ATOM 736 C C . GLN A 1 95 ? 18.664 3.309 16.389 1.00 37.06 95 GLN A C 1
ATOM 738 O O . GLN A 1 95 ? 18.977 3.696 15.269 1.00 37.06 95 GLN A O 1
ATOM 743 N N . LYS A 1 96 ? 18.837 4.048 17.494 1.00 49.91 96 LYS A N 1
ATOM 744 C CA . LYS A 1 96 ? 19.653 5.264 17.600 1.00 49.91 96 LYS A CA 1
ATOM 745 C C . LYS A 1 96 ? 21.126 4.857 17.619 1.00 49.91 96 LYS A C 1
ATOM 747 O O . LYS A 1 96 ? 21.631 4.539 18.692 1.00 49.91 96 LYS A O 1
ATOM 752 N N . THR A 1 97 ? 21.811 4.856 16.480 1.00 40.97 97 THR A N 1
ATOM 753 C CA . THR A 1 97 ? 23.268 5.095 16.404 1.00 40.97 97 THR A CA 1
ATOM 754 C C . THR A 1 97 ? 23.735 5.097 14.951 1.00 40.97 97 THR A C 1
ATOM 756 O O . THR A 1 97 ? 23.827 4.041 14.341 1.00 40.97 97 THR A O 1
ATOM 759 N N . SER A 1 98 ? 24.080 6.271 14.421 1.00 37.19 98 SER A N 1
ATOM 760 C CA . SER A 1 98 ? 25.384 6.563 13.801 1.00 37.19 98 SER A CA 1
ATOM 761 C C . SER A 1 98 ? 25.304 7.834 12.949 1.00 37.19 98 SER A C 1
ATOM 763 O O . SER A 1 98 ? 24.351 8.024 12.208 1.00 37.19 98 SER A O 1
ATOM 765 N N . VAL A 1 99 ? 26.324 8.679 13.123 1.00 39.41 99 VAL A N 1
ATOM 766 C CA . VAL A 1 99 ? 26.756 9.861 12.355 1.00 39.41 99 V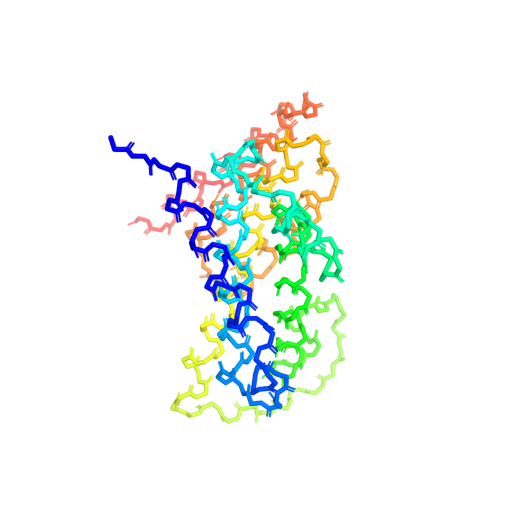AL A CA 1
ATOM 767 C C . VAL A 1 99 ? 25.799 10.328 11.254 1.00 39.41 99 VAL A C 1
ATOM 769 O O . VAL A 1 99 ? 25.718 9.716 10.190 1.00 39.41 99 VAL A O 1
ATOM 772 N N . GLU A 1 100 ? 25.171 11.484 11.494 1.00 39.12 100 GLU A N 1
ATOM 773 C CA . GLU A 1 100 ? 24.532 12.309 10.469 1.00 39.12 100 GLU A CA 1
ATOM 774 C C . GLU A 1 100 ? 25.527 12.535 9.324 1.00 39.12 100 GLU A C 1
ATOM 776 O O . GLU A 1 100 ? 26.395 13.405 9.390 1.00 39.12 100 GLU A O 1
ATOM 781 N N . ALA A 1 101 ? 25.432 11.732 8.264 1.00 38.41 101 ALA A N 1
ATOM 782 C CA . ALA A 1 101 ? 25.965 12.138 6.980 1.00 38.41 101 ALA A CA 1
ATOM 783 C C . ALA A 1 101 ? 25.155 13.381 6.588 1.00 38.41 101 ALA A C 1
ATOM 785 O O . ALA A 1 101 ? 23.931 13.269 6.451 1.00 38.41 101 ALA A O 1
ATOM 786 N N . PRO A 1 102 ? 25.779 14.564 6.453 1.00 42.34 102 PRO A N 1
ATOM 787 C CA . PRO A 1 102 ? 25.058 15.758 6.062 1.00 42.34 102 PRO A CA 1
ATOM 788 C C . PRO A 1 102 ? 24.663 15.563 4.601 1.00 42.34 102 PRO A C 1
ATOM 790 O O . PRO A 1 102 ? 25.443 15.805 3.680 1.00 42.34 102 PRO A O 1
ATOM 793 N N . PHE A 1 103 ? 23.460 15.040 4.376 1.00 46.31 103 PHE A N 1
ATOM 794 C CA . PHE A 1 103 ? 22.881 14.993 3.048 1.00 46.31 103 PHE A CA 1
ATOM 795 C C . PHE A 1 103 ? 22.621 16.438 2.636 1.00 46.31 103 PHE A C 1
ATOM 797 O O . PHE A 1 103 ? 21.680 17.076 3.099 1.00 46.31 103 PHE A O 1
ATOM 804 N N . LEU A 1 104 ? 23.494 16.965 1.782 1.00 40.28 104 LEU A N 1
ATOM 805 C CA . LEU A 1 104 ? 23.296 18.239 1.104 1.00 40.28 104 LEU A CA 1
ATOM 806 C C . LEU A 1 104 ? 22.099 18.094 0.151 1.00 40.28 104 LEU A C 1
ATOM 808 O O . LEU A 1 104 ? 22.231 17.647 -0.988 1.00 40.28 104 LEU A O 1
ATOM 812 N N . ASP A 1 105 ? 20.912 18.415 0.662 1.00 51.34 105 ASP A N 1
ATOM 813 C CA . ASP A 1 105 ? 19.659 18.461 -0.083 1.00 51.34 105 ASP A CA 1
ATOM 814 C C . ASP A 1 105 ? 19.565 19.769 -0.881 1.00 51.34 105 ASP A C 1
ATOM 816 O O . ASP A 1 105 ? 19.283 20.831 -0.334 1.00 51.34 105 ASP A O 1
ATOM 820 N N . TYR A 1 106 ? 19.766 19.688 -2.199 1.00 46.78 106 TYR A N 1
ATOM 821 C CA . TYR A 1 106 ? 19.434 20.766 -3.134 1.00 46.78 106 TYR A CA 1
ATOM 822 C C . TYR A 1 106 ? 18.610 20.227 -4.314 1.00 46.78 106 TYR A C 1
ATOM 824 O O . TYR A 1 106 ? 18.928 19.185 -4.891 1.00 46.78 106 TYR A O 1
ATOM 832 N N . GLY A 1 107 ? 17.564 20.968 -4.698 1.00 60.94 107 GLY A N 1
ATOM 833 C CA . GLY A 1 107 ? 16.820 20.784 -5.951 1.00 60.94 107 GLY A CA 1
ATOM 834 C C . GLY A 1 107 ? 15.984 19.499 -6.049 1.00 60.94 107 GLY A C 1
ATOM 835 O O . GLY A 1 107 ? 15.249 19.136 -5.131 1.00 60.94 107 GLY A O 1
ATOM 836 N N . GLU A 1 108 ? 16.084 18.816 -7.193 1.00 61.16 108 GLU A N 1
ATOM 837 C CA . GLU A 1 108 ? 15.265 17.653 -7.583 1.00 61.16 108 GLU A CA 1
ATOM 838 C C . GLU A 1 108 ? 15.348 16.459 -6.613 1.00 61.16 108 GLU A C 1
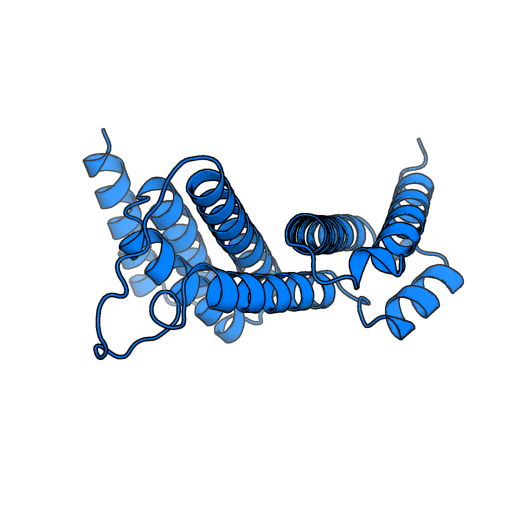ATOM 840 O O . GLU A 1 108 ? 14.429 15.642 -6.555 1.00 61.16 108 GLU A O 1
ATOM 845 N N . ASN A 1 109 ? 16.413 16.364 -5.810 1.00 70.62 109 ASN A N 1
ATOM 846 C CA . ASN A 1 109 ? 16.614 15.267 -4.861 1.00 70.62 109 ASN A CA 1
ATOM 847 C C . ASN A 1 109 ? 15.561 15.270 -3.734 1.00 70.62 109 ASN A C 1
ATOM 849 O O . ASN A 1 109 ? 15.095 14.212 -3.312 1.00 70.62 109 ASN A O 1
ATOM 853 N N . VAL A 1 110 ? 15.120 16.456 -3.298 1.00 77.06 110 VAL A N 1
ATOM 854 C CA . VAL A 1 110 ? 14.088 16.604 -2.257 1.00 77.06 110 VAL A CA 1
ATOM 855 C C . VAL A 1 110 ? 12.724 16.164 -2.785 1.00 77.06 110 VAL A C 1
ATOM 857 O O . VAL A 1 110 ? 12.031 15.385 -2.133 1.00 77.06 110 VAL A O 1
ATOM 860 N N . VAL A 1 111 ? 12.358 16.598 -3.995 1.00 82.00 111 VAL A N 1
ATOM 861 C CA . VAL A 1 111 ? 11.087 16.220 -4.640 1.00 82.00 111 VAL A CA 1
ATOM 862 C C . VAL A 1 111 ? 11.006 14.708 -4.829 1.00 82.00 111 VAL A C 1
ATOM 864 O O . VAL A 1 111 ? 9.982 14.101 -4.531 1.00 82.00 111 VAL A O 1
ATOM 867 N N . GLN A 1 112 ? 12.103 14.080 -5.255 1.00 79.31 112 GLN A N 1
ATOM 868 C CA . GLN A 1 112 ? 12.165 12.630 -5.434 1.00 79.31 112 GLN A CA 1
ATOM 869 C C . GLN A 1 112 ? 12.025 11.869 -4.112 1.00 79.31 112 GLN A C 1
ATOM 871 O O . GLN A 1 112 ? 11.285 10.889 -4.053 1.00 79.31 112 GLN A O 1
ATOM 876 N N . LYS A 1 113 ? 12.693 12.316 -3.040 1.00 84.00 113 LYS A N 1
ATOM 877 C CA . LYS A 1 113 ? 12.523 11.722 -1.704 1.00 84.00 113 LYS A CA 1
ATOM 878 C C . LYS A 1 113 ? 11.065 11.799 -1.255 1.00 84.00 113 LYS A C 1
ATOM 880 O O . LYS A 1 113 ? 10.506 10.785 -0.843 1.00 84.00 113 LYS A O 1
ATOM 885 N N . TRP A 1 114 ? 10.428 12.961 -1.404 1.00 87.69 114 TRP A N 1
ATOM 886 C CA . TRP A 1 114 ? 9.008 13.132 -1.087 1.00 87.69 114 TRP A CA 1
ATOM 887 C C . TRP A 1 114 ? 8.098 12.256 -1.941 1.00 87.69 114 TRP A C 1
ATOM 889 O O . TRP A 1 114 ? 7.161 11.664 -1.411 1.00 87.69 114 TRP A O 1
ATOM 899 N N . GLN A 1 115 ? 8.392 12.118 -3.234 1.00 89.44 115 GLN A N 1
ATOM 900 C CA . GLN A 1 115 ? 7.644 11.231 -4.117 1.00 89.44 115 GLN A CA 1
ATOM 901 C C . GLN A 1 115 ? 7.726 9.780 -3.636 1.00 89.44 115 GLN A C 1
ATOM 903 O O . GLN A 1 115 ? 6.697 9.133 -3.488 1.00 89.44 115 GLN A O 1
ATOM 908 N N . VAL A 1 116 ? 8.925 9.281 -3.325 1.00 89.56 116 VAL A N 1
ATOM 909 C CA . VAL A 1 116 ? 9.105 7.908 -2.826 1.00 89.56 116 VAL A CA 1
ATOM 910 C C . VAL A 1 116 ? 8.391 7.704 -1.490 1.00 89.56 116 VAL A C 1
ATOM 912 O O . VAL A 1 116 ? 7.715 6.695 -1.319 1.00 89.56 116 VAL A O 1
ATOM 915 N N . LEU A 1 117 ? 8.493 8.657 -0.561 1.00 91.62 117 LEU A N 1
ATOM 916 C CA . LEU A 1 117 ? 7.789 8.592 0.724 1.00 91.62 117 LEU A CA 1
ATOM 917 C C . LEU A 1 117 ? 6.266 8.579 0.545 1.00 91.62 117 LEU A C 1
ATOM 919 O O . LEU A 1 117 ? 5.586 7.787 1.189 1.00 91.62 117 LEU A O 1
ATOM 923 N N . SER A 1 118 ? 5.739 9.407 -0.357 1.00 92.44 118 SER A N 1
ATOM 924 C CA . SER A 1 118 ? 4.313 9.429 -0.692 1.00 92.44 118 SER A CA 1
ATOM 925 C C . SER A 1 118 ? 3.849 8.092 -1.277 1.00 92.44 118 SER A C 1
ATOM 927 O O . SER A 1 118 ? 2.835 7.542 -0.851 1.00 92.44 118 SER A O 1
ATOM 929 N N . GLU A 1 119 ? 4.630 7.512 -2.194 1.00 94.25 119 GLU A N 1
ATOM 930 C CA . GLU A 1 119 ? 4.343 6.195 -2.775 1.00 94.25 119 GLU A CA 1
ATOM 931 C C . GLU A 1 119 ? 4.385 5.075 -1.725 1.00 94.25 119 GLU A C 1
ATOM 933 O O . GLU A 1 119 ? 3.562 4.164 -1.769 1.00 94.25 119 GLU A O 1
ATOM 938 N N . VAL A 1 120 ? 5.292 5.148 -0.742 1.00 94.69 120 VAL A N 1
ATOM 939 C CA . VAL A 1 120 ? 5.342 4.204 0.393 1.00 94.69 120 VAL A CA 1
ATOM 940 C C . VAL A 1 120 ? 4.082 4.284 1.224 1.00 94.69 120 VAL A C 1
ATOM 942 O O . VAL A 1 120 ? 3.478 3.253 1.499 1.00 94.69 120 VAL A O 1
ATOM 945 N N . LEU A 1 121 ? 3.662 5.491 1.588 1.00 95.75 121 LEU A N 1
ATOM 946 C CA . LEU A 1 121 ? 2.464 5.684 2.394 1.00 95.75 121 LEU A CA 1
ATOM 947 C C . LEU A 1 121 ? 1.216 5.222 1.627 1.00 95.75 121 LEU A C 1
ATOM 949 O O . LEU A 1 121 ? 0.440 4.437 2.164 1.00 95.75 121 LEU A O 1
ATOM 953 N N . SER A 1 122 ? 1.085 5.564 0.342 1.00 95.88 122 SER A N 1
ATOM 954 C CA . SER A 1 122 ? -0.026 5.081 -0.493 1.00 95.88 122 SER A CA 1
ATOM 955 C C . SER A 1 122 ? -0.037 3.555 -0.647 1.00 95.88 122 SER A C 1
ATOM 957 O O . SER A 1 122 ? -1.091 2.921 -0.565 1.00 95.88 122 SER A O 1
ATOM 959 N N . CYS A 1 123 ? 1.128 2.935 -0.852 1.00 97.12 123 CYS A N 1
ATOM 960 C CA . CYS A 1 123 ? 1.236 1.484 -0.975 1.00 97.12 123 CYS A CA 1
ATOM 961 C C . CYS A 1 123 ? 0.901 0.777 0.349 1.00 97.12 123 CYS A C 1
ATOM 963 O O . CYS A 1 123 ? 0.218 -0.248 0.333 1.00 97.12 123 CYS A O 1
ATOM 965 N N . SER A 1 124 ? 1.349 1.324 1.483 1.00 97.38 124 SER A N 1
ATOM 966 C CA . SER A 1 124 ? 1.040 0.807 2.819 1.00 97.38 124 SER A CA 1
ATOM 967 C C . SER A 1 124 ? -0.445 0.914 3.137 1.00 97.38 124 SER A C 1
ATOM 969 O O . SER A 1 124 ? -1.022 -0.063 3.597 1.00 97.38 124 SER A O 1
ATOM 971 N N . GLU A 1 125 ? -1.089 2.043 2.836 1.00 97.44 125 GLU A N 1
ATOM 972 C CA . GLU A 1 125 ? -2.538 2.219 3.001 1.00 97.44 125 GLU A CA 1
ATOM 973 C C . GLU A 1 125 ? -3.314 1.129 2.243 1.00 97.44 125 GLU A C 1
ATOM 975 O O . GLU A 1 125 ? -4.123 0.404 2.823 1.00 97.44 125 GLU A O 1
ATOM 980 N N . LYS A 1 126 ? -2.985 0.927 0.958 1.00 97.19 126 LYS A N 1
ATOM 981 C CA . LYS A 1 126 ? -3.592 -0.126 0.130 1.00 97.19 126 LYS A CA 1
ATOM 982 C C . LYS A 1 126 ? -3.361 -1.515 0.725 1.00 97.19 126 LYS A C 1
ATOM 984 O O . LYS A 1 126 ? -4.304 -2.298 0.790 1.00 97.19 126 LYS A O 1
ATOM 989 N N . LEU A 1 127 ? -2.144 -1.832 1.173 1.00 97.50 127 LEU A N 1
ATOM 990 C CA . LEU A 1 127 ? -1.840 -3.120 1.810 1.00 97.50 127 LEU A CA 1
ATOM 991 C C . LEU A 1 127 ? -2.659 -3.340 3.080 1.00 97.50 127 LEU A C 1
ATOM 993 O O . LEU A 1 127 ? -3.239 -4.411 3.241 1.00 97.50 127 LEU A O 1
ATOM 997 N N . VAL A 1 128 ? -2.741 -2.331 3.949 1.00 97.75 128 VAL A N 1
ATOM 998 C CA . VAL A 1 128 ? -3.511 -2.386 5.196 1.00 97.75 128 VAL A CA 1
ATOM 999 C C . VAL A 1 128 ? -4.979 -2.687 4.901 1.00 97.75 128 VAL A C 1
ATOM 1001 O O . VAL A 1 128 ? -5.523 -3.641 5.456 1.00 97.75 128 VAL A O 1
ATOM 1004 N N . CYS A 1 129 ? -5.592 -1.953 3.967 1.00 95.75 129 CYS A N 1
ATOM 1005 C CA . CYS A 1 129 ? -6.983 -2.168 3.570 1.00 95.75 129 CYS A CA 1
ATOM 1006 C C . CYS A 1 129 ? -7.217 -3.582 3.018 1.00 95.75 129 CYS A C 1
ATOM 1008 O O . CYS A 1 129 ? -8.153 -4.265 3.434 1.00 95.75 129 CYS A O 1
ATOM 1010 N N . ARG A 1 130 ? -6.364 -4.051 2.094 1.00 94.81 130 ARG A N 1
ATOM 1011 C CA . ARG A 1 130 ? -6.526 -5.375 1.463 1.00 94.81 130 ARG A CA 1
ATOM 1012 C C . ARG A 1 130 ? -6.326 -6.513 2.457 1.00 94.81 130 ARG A C 1
ATOM 1014 O O . ARG A 1 130 ? -7.153 -7.417 2.525 1.00 94.81 130 ARG A O 1
ATOM 1021 N N . LEU A 1 131 ? -5.264 -6.458 3.257 1.00 96.06 131 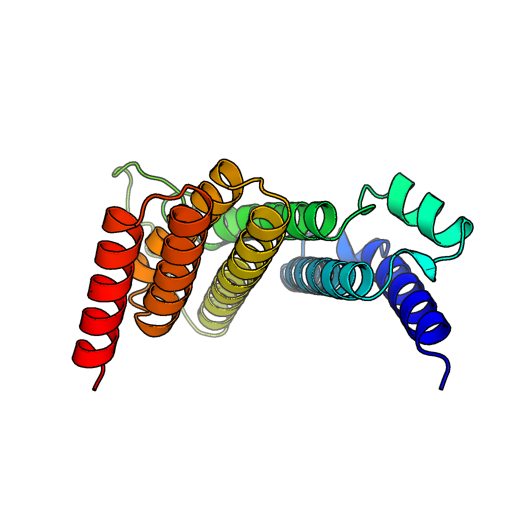LEU A N 1
ATOM 1022 C CA . LEU A 1 131 ? -4.982 -7.478 4.267 1.00 96.06 131 LEU A CA 1
ATOM 1023 C C . LEU A 1 131 ? -6.048 -7.482 5.370 1.00 96.06 131 LEU A C 1
ATOM 1025 O O . LEU A 1 131 ? -6.448 -8.555 5.815 1.00 96.06 131 LEU A O 1
ATOM 1029 N N . GLY A 1 132 ? -6.559 -6.310 5.761 1.00 94.69 132 GLY A N 1
ATOM 1030 C CA . GLY A 1 132 ? -7.680 -6.186 6.692 1.00 94.69 132 GLY A CA 1
ATOM 1031 C C . GLY A 1 132 ? -8.948 -6.867 6.172 1.00 94.69 132 GLY A C 1
ATOM 1032 O O . GLY A 1 132 ? -9.537 -7.682 6.878 1.00 94.69 132 GLY A O 1
ATOM 1033 N N . GLN A 1 133 ? -9.316 -6.619 4.910 1.00 93.06 133 GLN A N 1
ATOM 1034 C CA . GLN A 1 133 ? -10.472 -7.251 4.253 1.00 93.06 133 GLN A CA 1
ATOM 1035 C C . GLN A 1 133 ? -10.346 -8.776 4.141 1.00 93.06 133 GLN A C 1
ATOM 1037 O O . GLN A 1 133 ? -11.345 -9.486 4.227 1.00 93.06 133 GLN A O 1
ATOM 1042 N N . LEU A 1 134 ? -9.124 -9.287 3.968 1.00 93.06 134 LEU A N 1
ATOM 1043 C CA . LEU A 1 134 ? -8.838 -10.725 3.931 1.00 93.06 134 LEU A CA 1
ATOM 1044 C C . LEU A 1 134 ? -8.759 -11.373 5.324 1.00 93.06 134 LEU A C 1
ATOM 1046 O O . LEU A 1 134 ? -8.583 -12.585 5.423 1.00 93.06 134 LEU A O 1
ATOM 1050 N N . GLY A 1 135 ? -8.872 -10.592 6.403 1.00 93.06 135 GLY A N 1
ATOM 1051 C CA . GLY A 1 135 ? -8.747 -11.081 7.777 1.00 93.06 135 GLY A CA 1
ATOM 1052 C C . GLY A 1 135 ? -7.302 -11.294 8.246 1.00 93.06 135 GLY A C 1
ATOM 1053 O O . GLY A 1 135 ? -7.083 -11.762 9.364 1.00 93.06 135 GLY A O 1
ATOM 1054 N N . CYS A 1 136 ? -6.300 -10.898 7.455 1.00 94.69 136 CYS A N 1
ATOM 1055 C CA . CYS A 1 136 ? -4.876 -10.927 7.812 1.00 94.69 136 CYS A CA 1
ATOM 1056 C C . CYS A 1 136 ? -4.505 -9.760 8.750 1.00 94.69 136 CYS A C 1
ATOM 1058 O O . CYS A 1 136 ? -3.576 -8.991 8.494 1.00 94.69 136 CYS A O 1
ATOM 1060 N N . VAL A 1 137 ? -5.242 -9.611 9.856 1.00 94.56 137 VAL A N 1
ATOM 1061 C CA . VAL A 1 137 ? -5.221 -8.410 10.709 1.00 94.56 137 VAL A CA 1
ATOM 1062 C C . VAL A 1 137 ? -3.848 -8.129 11.319 1.00 94.56 137 VAL A C 1
ATOM 1064 O O . VAL A 1 137 ? -3.434 -6.976 11.401 1.00 94.56 137 VAL A O 1
ATOM 1067 N N . SER A 1 138 ? -3.111 -9.159 11.741 1.00 94.50 138 SER A N 1
ATOM 1068 C CA . SER A 1 138 ? -1.773 -8.981 12.325 1.00 94.50 138 SER A CA 1
ATOM 1069 C C . SER A 1 138 ? -0.773 -8.395 11.329 1.00 94.50 138 SER A C 1
ATOM 1071 O O . SER A 1 138 ? 0.048 -7.558 11.695 1.00 94.50 138 SER A O 1
ATOM 1073 N N . GLU A 1 139 ? -0.857 -8.822 10.072 1.00 95.06 139 GLU A N 1
ATOM 1074 C CA . GLU A 1 139 ? 0.036 -8.385 9.002 1.00 95.06 139 GLU A CA 1
ATOM 1075 C C . GLU A 1 139 ? -0.339 -6.972 8.538 1.00 95.06 139 GLU A C 1
ATOM 1077 O O . GLU A 1 139 ? 0.523 -6.099 8.452 1.00 95.06 139 GLU A O 1
ATOM 1082 N N . ALA A 1 140 ? -1.642 -6.704 8.382 1.00 97.00 140 ALA A N 1
ATOM 1083 C CA . ALA A 1 140 ? -2.169 -5.362 8.144 1.00 97.00 140 ALA A CA 1
ATOM 1084 C C . ALA A 1 140 ? -1.706 -4.377 9.233 1.00 97.00 140 ALA A C 1
ATOM 1086 O O . ALA A 1 140 ? -1.186 -3.303 8.934 1.00 97.00 140 ALA A O 1
ATOM 1087 N N . LYS A 1 141 ? -1.811 -4.766 10.509 1.00 96.19 141 LYS A N 1
ATOM 1088 C CA . LYS A 1 141 ? -1.394 -3.929 11.641 1.00 96.19 141 LYS A CA 1
ATOM 1089 C C . LYS A 1 141 ? 0.106 -3.636 11.621 1.00 96.19 141 LYS A C 1
ATOM 1091 O O . LYS A 1 141 ? 0.497 -2.521 11.955 1.00 96.19 141 LYS A O 1
ATOM 1096 N N . ALA A 1 142 ? 0.946 -4.580 11.194 1.00 96.31 142 ALA A N 1
ATOM 1097 C CA . ALA A 1 142 ? 2.383 -4.343 11.053 1.00 96.31 142 ALA A CA 1
ATOM 1098 C C . ALA A 1 142 ? 2.681 -3.235 10.025 1.00 96.31 142 ALA A C 1
ATOM 1100 O O . ALA A 1 142 ? 3.378 -2.274 10.357 1.00 96.31 142 ALA A O 1
ATOM 1101 N N . PHE A 1 143 ? 2.083 -3.304 8.828 1.00 96.44 143 PHE A N 1
ATOM 1102 C CA . PHE A 1 143 ? 2.205 -2.237 7.822 1.00 96.44 143 PHE A CA 1
ATOM 1103 C C . PHE A 1 143 ? 1.662 -0.897 8.330 1.00 96.44 143 PHE A C 1
ATOM 1105 O O . PHE A 1 143 ? 2.291 0.143 8.135 1.00 96.44 143 PHE A O 1
ATOM 1112 N N . CYS A 1 144 ? 0.529 -0.923 9.034 1.00 97.31 144 CYS A N 1
ATOM 1113 C CA . CYS A 1 144 ? -0.093 0.269 9.599 1.00 97.31 144 CYS A CA 1
ATOM 1114 C C . CYS A 1 144 ? 0.811 0.963 10.632 1.00 97.31 144 CYS A C 1
ATOM 1116 O O . CYS A 1 144 ? 0.960 2.183 10.613 1.00 97.31 144 CYS A O 1
ATOM 1118 N N . LEU A 1 145 ? 1.454 0.199 11.521 1.00 96.19 145 LEU A N 1
ATOM 1119 C CA . LEU A 1 145 ? 2.359 0.738 12.539 1.00 96.19 145 LEU A CA 1
ATOM 1120 C C . LEU A 1 145 ? 3.665 1.275 11.937 1.00 96.19 145 LEU A C 1
ATOM 1122 O O . LEU A 1 145 ? 4.156 2.316 12.380 1.00 96.19 145 LEU A O 1
ATOM 1126 N N . GLU A 1 146 ? 4.222 0.604 10.922 1.00 94.00 146 GLU A N 1
ATOM 1127 C CA . GLU A 1 146 ? 5.381 1.127 10.184 1.00 94.00 146 GLU A CA 1
ATOM 1128 C C . GLU A 1 146 ? 5.048 2.465 9.508 1.00 94.00 146 GLU A C 1
ATOM 1130 O O . GLU A 1 146 ? 5.828 3.418 9.612 1.00 94.00 146 GLU A O 1
ATOM 1135 N N . ALA A 1 147 ? 3.868 2.568 8.891 1.00 95.69 147 ALA A N 1
ATOM 1136 C CA . ALA A 1 147 ? 3.405 3.798 8.265 1.00 95.69 147 ALA A CA 1
ATOM 1137 C C . ALA A 1 147 ? 3.151 4.920 9.287 1.00 95.69 147 ALA A C 1
ATOM 1139 O O . ALA A 1 147 ? 3.657 6.020 9.090 1.00 95.69 147 ALA A O 1
ATOM 1140 N N . LEU A 1 148 ? 2.492 4.642 10.421 1.00 95.56 148 LEU A N 1
ATOM 1141 C CA . LEU A 1 148 ? 2.284 5.619 11.507 1.00 95.56 148 LEU A CA 1
ATOM 1142 C C . LEU A 1 148 ? 3.592 6.181 12.060 1.00 95.56 148 LEU A C 1
ATOM 1144 O O . LEU A 1 148 ? 3.718 7.378 12.340 1.00 95.56 148 LEU A O 1
ATOM 1148 N N . LYS A 1 149 ? 4.593 5.312 12.224 1.00 92.69 149 LYS A N 1
ATOM 1149 C CA . LYS A 1 149 ? 5.930 5.722 12.651 1.00 92.69 149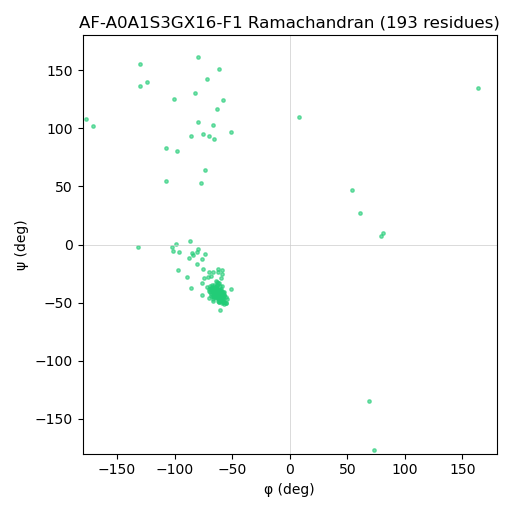 LYS A CA 1
ATOM 1150 C C . LYS A 1 149 ? 6.557 6.663 11.624 1.00 92.69 149 LYS A C 1
ATOM 1152 O O . LYS A 1 149 ? 7.169 7.661 12.010 1.00 92.69 149 LYS A O 1
ATOM 1157 N N . LEU A 1 150 ? 6.414 6.356 10.335 1.00 90.62 150 LEU A N 1
ATOM 1158 C CA . LEU A 1 150 ? 6.932 7.192 9.259 1.00 90.62 150 LEU A CA 1
ATOM 1159 C C . LEU A 1 150 ? 6.212 8.546 9.195 1.00 90.62 150 LEU A C 1
ATOM 1161 O O . LEU A 1 150 ? 6.881 9.575 9.198 1.00 90.62 150 LEU A O 1
ATOM 1165 N N . THR A 1 151 ? 4.879 8.575 9.213 1.00 92.12 151 THR A N 1
ATOM 1166 C CA . THR A 1 151 ? 4.099 9.824 9.152 1.00 92.12 151 THR A CA 1
ATOM 1167 C C . THR A 1 151 ? 4.349 10.720 10.362 1.00 92.12 151 THR A C 1
ATOM 1169 O O . THR A 1 151 ? 4.424 11.938 10.212 1.00 92.12 151 THR A O 1
ATOM 1172 N N . THR A 1 152 ? 4.568 10.132 11.544 1.00 89.44 152 THR A N 1
ATOM 1173 C CA . THR A 1 152 ? 4.933 10.870 12.763 1.00 89.44 152 THR A CA 1
ATOM 1174 C C . THR A 1 152 ? 6.333 11.475 12.648 1.00 89.44 152 THR A C 1
ATOM 1176 O O . THR A 1 152 ? 6.519 12.647 12.970 1.00 89.44 152 THR A O 1
ATOM 1179 N N . LYS A 1 153 ? 7.321 10.719 12.138 1.00 88.50 153 LYS A N 1
ATOM 1180 C CA . LYS A 1 153 ? 8.673 11.244 11.860 1.00 88.50 153 LYS A CA 1
ATOM 1181 C C . LYS A 1 153 ? 8.647 12.385 10.836 1.00 88.50 153 LYS A C 1
ATOM 1183 O O . LYS A 1 153 ? 9.399 13.340 10.986 1.00 88.50 153 LYS A O 1
ATOM 1188 N N . LEU A 1 154 ? 7.797 12.277 9.815 1.00 88.00 154 LEU A N 1
ATOM 1189 C CA . LEU A 1 154 ? 7.635 13.290 8.766 1.00 88.00 154 LEU A CA 1
ATOM 1190 C C . LEU A 1 154 ? 6.741 14.467 9.182 1.00 88.00 154 LEU A C 1
ATOM 1192 O O . LEU A 1 154 ? 6.627 15.421 8.420 1.00 88.00 154 LEU A O 1
ATOM 1196 N N . GLN A 1 155 ? 6.112 14.401 10.361 1.00 89.50 155 GLN A N 1
ATOM 1197 C CA . GLN A 1 155 ? 5.180 15.410 10.871 1.00 89.50 155 GLN A CA 1
ATOM 1198 C C . GLN A 1 155 ? 4.029 15.716 9.893 1.00 89.50 155 GLN A C 1
ATOM 1200 O O . GLN A 1 155 ? 3.700 16.872 9.646 1.00 89.50 155 GLN A O 1
ATOM 1205 N N . ILE A 1 156 ? 3.401 14.670 9.338 1.00 90.12 156 ILE A N 1
ATOM 1206 C CA . ILE A 1 156 ? 2.258 14.792 8.414 1.00 90.12 156 ILE A CA 1
ATOM 1207 C C . ILE A 1 156 ? 0.972 14.355 9.138 1.00 90.12 156 ILE A C 1
ATOM 1209 O O . ILE A 1 156 ? 0.551 13.202 9.001 1.00 90.12 156 ILE A O 1
ATOM 1213 N N . PRO A 1 157 ? 0.335 15.239 9.927 1.00 89.19 157 PRO A N 1
ATOM 1214 C CA . PRO A 1 157 ? -0.773 14.864 10.809 1.00 89.19 157 PRO A CA 1
ATOM 1215 C C . PRO A 1 157 ? -1.998 14.339 10.054 1.00 89.19 157 PRO A C 1
ATOM 1217 O O . PRO A 1 157 ? -2.659 13.424 10.539 1.00 89.19 157 PRO A O 1
ATOM 1220 N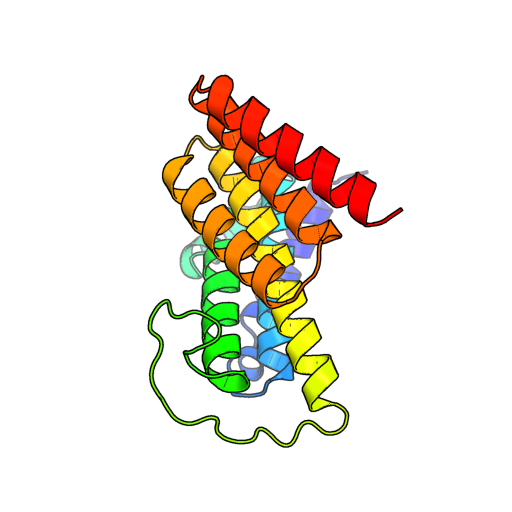 N . SER A 1 158 ? -2.265 14.836 8.842 1.00 90.81 158 SER A N 1
ATOM 1221 C CA . SER A 1 158 ? -3.362 14.339 8.002 1.00 90.81 158 SER A CA 1
ATOM 1222 C C . SER A 1 158 ? -3.191 12.863 7.635 1.00 90.81 158 SER A C 1
ATOM 1224 O O . SER A 1 158 ? -4.140 12.092 7.728 1.00 90.81 158 SER A O 1
ATOM 1226 N N . GLN A 1 159 ? -1.975 12.437 7.283 1.00 92.69 159 GLN A N 1
ATOM 1227 C CA . GLN A 1 159 ? -1.700 11.028 7.000 1.00 92.69 159 GLN A CA 1
ATOM 1228 C C . GLN A 1 159 ? -1.605 10.186 8.275 1.00 92.69 159 GLN A C 1
ATOM 1230 O O . GLN A 1 159 ? -2.046 9.040 8.273 1.00 92.69 159 GLN A O 1
ATOM 1235 N N . CYS A 1 160 ? -1.105 10.746 9.384 1.00 94.62 160 CYS A N 1
ATOM 1236 C CA . CYS A 1 160 ? -1.202 10.086 10.690 1.00 94.62 160 CYS A CA 1
ATOM 1237 C C . CYS A 1 160 ? -2.658 9.743 11.032 1.00 94.62 160 CYS A C 1
ATOM 1239 O O . CYS A 1 160 ? -2.933 8.621 11.446 1.00 94.62 160 CYS A O 1
ATOM 1241 N N . ALA A 1 161 ? -3.585 10.684 10.822 1.00 95.44 161 ALA A N 1
ATOM 1242 C CA . ALA A 1 161 ? -5.006 10.471 11.065 1.00 95.44 161 ALA A CA 1
ATOM 1243 C C . ALA A 1 161 ? -5.571 9.331 10.201 1.00 95.44 161 ALA A C 1
ATOM 1245 O O . ALA A 1 161 ? -6.243 8.455 10.737 1.00 95.44 161 ALA A O 1
ATOM 1246 N N . VAL A 1 162 ? -5.236 9.279 8.903 1.00 95.94 162 VAL A N 1
ATOM 1247 C CA . VAL A 1 162 ? -5.653 8.179 8.007 1.00 95.94 162 VAL A CA 1
ATOM 1248 C C . VAL A 1 162 ? -5.217 6.819 8.556 1.00 95.94 162 VAL A C 1
ATOM 1250 O O . VAL A 1 162 ? -6.042 5.919 8.701 1.00 95.94 162 VAL A O 1
ATOM 1253 N N . PHE A 1 163 ? -3.945 6.661 8.927 1.00 97.56 163 PHE A N 1
ATOM 1254 C CA . PHE A 1 163 ? -3.472 5.378 9.450 1.00 97.56 163 PHE A CA 1
ATOM 1255 C C . PHE A 1 163 ? -4.005 5.048 10.850 1.00 97.56 163 PHE A C 1
ATOM 1257 O O . PHE A 1 163 ? -4.152 3.873 11.168 1.00 97.56 163 PHE A O 1
ATOM 1264 N N . LEU A 1 164 ? -4.325 6.036 11.691 1.00 97.19 164 LEU A N 1
ATOM 1265 C CA . LEU A 1 164 ? -4.986 5.775 12.974 1.00 97.19 164 LEU A CA 1
ATOM 1266 C C . LEU A 1 164 ? -6.424 5.283 12.780 1.00 97.19 164 LEU A C 1
ATOM 1268 O O . LEU A 1 164 ? -6.845 4.376 13.491 1.00 97.19 164 LEU A O 1
ATOM 1272 N N . VAL A 1 165 ? -7.151 5.818 11.792 1.00 97.50 165 VAL A N 1
ATOM 1273 C CA . VAL A 1 165 ? -8.477 5.299 11.420 1.00 97.50 165 VAL A CA 1
ATOM 1274 C C . VAL A 1 165 ? -8.365 3.850 10.954 1.00 97.50 165 VAL A C 1
ATOM 1276 O O . VAL A 1 165 ? -9.061 2.991 11.489 1.00 97.50 165 VAL A O 1
ATOM 1279 N N . LEU A 1 166 ? -7.436 3.550 10.039 1.00 97.31 166 LEU A N 1
ATOM 1280 C CA . LEU A 1 166 ? -7.207 2.176 9.577 1.00 97.31 166 LEU A CA 1
ATOM 1281 C C . LEU A 1 166 ? -6.815 1.237 10.721 1.00 97.31 166 LEU A C 1
ATOM 1283 O O . LEU A 1 166 ? -7.283 0.103 10.783 1.00 97.31 166 LEU A O 1
ATOM 1287 N N . LYS A 1 167 ? -5.979 1.700 11.654 1.00 97.38 167 LYS A N 1
ATOM 1288 C CA . LYS A 1 167 ? -5.636 0.934 12.853 1.00 97.38 167 LYS A CA 1
ATOM 1289 C C . LYS A 1 167 ? -6.886 0.636 13.685 1.00 97.38 167 LYS A C 1
ATOM 1291 O O . LYS A 1 167 ? -7.096 -0.523 14.026 1.00 97.38 167 LYS A O 1
ATOM 1296 N N . GLY A 1 168 ? -7.732 1.633 13.939 1.00 95.88 168 GLY A N 1
ATOM 1297 C CA . GLY A 1 168 ? -8.996 1.455 14.655 1.00 95.88 168 GLY A CA 1
ATOM 1298 C C . GLY A 1 168 ? -9.926 0.444 13.976 1.00 95.88 168 GLY A C 1
ATOM 1299 O O . GLY A 1 168 ? -10.456 -0.442 14.644 1.00 95.88 168 GLY A O 1
ATOM 1300 N N . GLU A 1 169 ? -10.055 0.495 12.646 1.00 95.62 169 GLU A N 1
ATOM 1301 C CA . GLU A 1 169 ? -10.813 -0.502 11.873 1.00 95.62 169 GLU A CA 1
ATOM 1302 C C . GLU A 1 169 ? -10.272 -1.925 12.081 1.00 95.62 169 GLU A C 1
ATOM 1304 O O . GLU A 1 169 ? -11.045 -2.863 12.282 1.00 95.62 169 GLU A O 1
ATOM 1309 N N . LEU A 1 170 ? -8.947 -2.100 12.100 1.00 96.25 170 LEU A N 1
ATOM 1310 C CA . LEU A 1 170 ? -8.322 -3.395 12.380 1.00 96.25 170 LEU A CA 1
ATOM 1311 C C . LEU A 1 170 ? -8.592 -3.889 13.812 1.00 96.25 170 LEU A C 1
ATOM 1313 O O . LEU A 1 170 ? -8.803 -5.089 14.002 1.00 96.25 170 LEU A O 1
ATOM 1317 N N . GLU A 1 171 ? -8.601 -3.004 14.816 1.00 94.88 171 GLU A N 1
ATOM 1318 C CA . GLU A 1 171 ? -8.944 -3.383 16.197 1.00 94.88 171 GLU A CA 1
ATOM 1319 C C . GLU A 1 171 ? -10.424 -3.777 16.323 1.00 94.88 171 GLU A C 1
ATOM 1321 O O . GLU A 1 171 ? -10.746 -4.759 16.997 1.00 94.88 171 GLU A O 1
ATOM 1326 N N . LEU A 1 172 ? -11.324 -3.101 15.597 1.00 92.69 172 LEU A N 1
ATOM 1327 C CA . LEU A 1 172 ? -12.739 -3.483 15.528 1.00 92.69 172 LEU A CA 1
ATOM 1328 C C . LEU A 1 172 ? -12.929 -4.882 14.945 1.00 92.69 172 LEU A C 1
ATOM 1330 O O . LEU A 1 172 ? -13.718 -5.660 15.482 1.00 92.69 172 LEU A O 1
ATOM 1334 N N . VAL A 1 173 ? -12.174 -5.250 13.904 1.00 91.38 173 VAL A N 1
ATOM 1335 C CA . VAL A 1 173 ? -12.196 -6.621 13.359 1.00 91.38 173 VAL A CA 1
ATOM 1336 C C . VAL A 1 173 ? -11.776 -7.651 14.422 1.00 91.38 173 VAL A C 1
ATOM 1338 O O . VAL A 1 173 ? -12.260 -8.783 14.410 1.00 91.38 173 VAL A O 1
ATOM 1341 N N . ARG A 1 174 ? -10.932 -7.270 15.392 1.00 89.81 174 ARG A N 1
ATOM 1342 C CA . ARG A 1 174 ? -10.550 -8.111 16.545 1.00 89.81 174 ARG A CA 1
ATOM 1343 C C . ARG A 1 174 ? -11.507 -8.016 17.735 1.00 89.81 174 ARG A C 1
ATOM 1345 O O . ARG A 1 174 ? -11.255 -8.672 18.742 1.00 89.81 174 ARG A O 1
ATOM 1352 N N . SER A 1 175 ? -12.597 -7.255 17.615 1.00 91.12 175 SER A N 1
ATOM 1353 C CA . SER A 1 175 ? -13.540 -6.949 18.701 1.00 91.12 175 SER A CA 1
ATOM 1354 C C . SER A 1 175 ? -12.909 -6.209 19.890 1.00 91.12 175 SER A C 1
ATOM 1356 O O . SER A 1 175 ? -13.408 -6.310 21.009 1.00 91.12 175 SER A O 1
ATOM 1358 N N . ASP A 1 176 ? -11.832 -5.454 19.658 1.00 93.25 176 ASP A N 1
ATOM 1359 C CA . ASP A 1 176 ? -11.159 -4.645 20.679 1.00 93.25 176 ASP A CA 1
ATOM 1360 C C . ASP A 1 176 ? -11.625 -3.181 20.592 1.00 93.25 176 ASP A C 1
ATOM 1362 O O . ASP A 1 176 ? -11.021 -2.319 19.947 1.00 93.25 176 ASP A O 1
ATOM 1366 N N . ILE A 1 177 ? -12.795 -2.929 21.183 1.00 92.94 177 ILE A N 1
ATOM 1367 C CA . ILE A 1 177 ? -13.502 -1.643 21.087 1.00 92.94 177 ILE A CA 1
ATOM 1368 C C . ILE A 1 177 ? -12.750 -0.539 21.841 1.00 92.94 177 ILE A C 1
ATOM 1370 O O . ILE A 1 177 ? -12.711 0.597 21.368 1.00 92.94 177 ILE A O 1
ATOM 1374 N N . ASP A 1 178 ? -12.119 -0.868 22.969 1.00 94.56 178 ASP A N 1
ATOM 1375 C CA . ASP A 1 178 ? -11.395 0.101 23.797 1.00 94.56 178 ASP A CA 1
ATOM 1376 C C . ASP A 1 178 ? -10.179 0.663 23.047 1.00 94.56 178 ASP A C 1
ATOM 1378 O O . ASP A 1 178 ? -9.963 1.880 23.021 1.00 94.56 178 ASP A O 1
ATOM 1382 N N . LEU A 1 179 ? -9.412 -0.203 22.369 1.00 92.56 179 LEU A N 1
ATOM 1383 C CA . LEU A 1 179 ? -8.295 0.238 21.531 1.00 92.56 179 LEU A CA 1
ATOM 1384 C C . LEU A 1 179 ? -8.769 1.051 20.325 1.00 92.56 179 LEU A C 1
ATOM 1386 O O . LEU A 1 179 ? -8.186 2.099 20.042 1.00 92.56 179 LEU A O 1
ATOM 1390 N N . CYS A 1 180 ? -9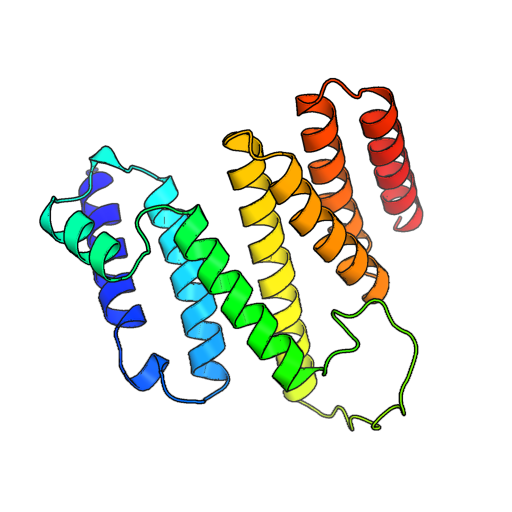.849 0.629 19.658 1.00 94.44 180 CYS A N 1
ATOM 1391 C CA . CYS A 1 180 ? -10.437 1.418 18.577 1.00 94.44 180 CYS A CA 1
ATOM 1392 C C . CYS A 1 180 ? -10.846 2.816 19.062 1.00 94.44 180 CYS A C 1
ATOM 1394 O O . CYS A 1 180 ? -10.566 3.811 18.393 1.00 94.44 180 CYS A O 1
ATOM 1396 N N . GLN A 1 181 ? -11.506 2.917 20.217 1.00 94.75 181 GLN A N 1
ATOM 1397 C CA . GLN A 1 181 ? -11.929 4.200 20.769 1.00 94.75 181 GLN A CA 1
ATOM 1398 C C . GLN A 1 181 ? -10.723 5.091 21.084 1.00 94.75 181 GLN A C 1
ATOM 1400 O O . GLN A 1 181 ? -10.749 6.281 20.767 1.00 94.75 181 GLN A O 1
ATOM 1405 N N . SER A 1 182 ? -9.660 4.524 21.660 1.00 95.00 182 SER A N 1
ATOM 1406 C CA . SER A 1 182 ? -8.424 5.261 21.927 1.00 95.00 182 SER A CA 1
ATOM 1407 C C . SER A 1 182 ? -7.776 5.790 20.643 1.00 95.00 182 SER A C 1
ATOM 1409 O O . SER A 1 182 ? -7.318 6.933 20.625 1.00 95.00 182 SER A O 1
ATOM 1411 N N . ASP A 1 183 ? -7.753 4.996 19.570 1.00 94.69 183 ASP A N 1
ATOM 1412 C CA . ASP A 1 183 ? -7.195 5.416 18.281 1.00 94.69 183 ASP A CA 1
ATOM 1413 C C . ASP A 1 183 ? -8.021 6.545 17.647 1.00 94.69 183 ASP A C 1
ATOM 1415 O O . ASP A 1 183 ? -7.462 7.542 17.186 1.00 94.69 183 ASP A O 1
ATOM 1419 N N . LEU A 1 184 ? -9.354 6.456 17.698 1.00 95.50 184 LEU A N 1
ATOM 1420 C CA . LEU A 1 184 ? -10.245 7.506 17.191 1.00 95.50 184 LEU A CA 1
ATOM 1421 C C . LEU A 1 184 ? -10.165 8.804 18.009 1.00 95.50 184 LEU A C 1
ATOM 1423 O O . LEU A 1 184 ? -10.246 9.894 17.442 1.00 95.50 184 LEU A O 1
ATOM 1427 N N . GLN A 1 185 ? -9.958 8.721 19.326 1.00 95.50 185 GLN A N 1
ATOM 1428 C CA . GLN A 1 185 ? -9.688 9.905 20.150 1.00 95.50 185 GLN A CA 1
ATOM 1429 C C . GLN A 1 185 ? -8.385 10.593 19.736 1.00 95.50 185 GLN A C 1
ATOM 1431 O O . GLN A 1 185 ? -8.326 11.822 19.678 1.00 95.50 185 GLN A O 1
ATOM 1436 N N . GLN A 1 186 ? -7.352 9.819 19.396 1.00 93.56 186 GLN A N 1
ATOM 1437 C CA . GLN A 1 186 ? -6.102 10.378 18.893 1.00 93.56 186 GLN A CA 1
ATOM 1438 C C . GLN A 1 186 ? -6.284 11.049 17.522 1.00 93.56 186 GLN A C 1
ATOM 1440 O O . GLN A 1 186 ? -5.698 12.105 17.283 1.00 93.56 186 GLN A O 1
ATOM 1445 N N . VAL A 1 187 ? -7.122 10.486 16.643 1.00 94.44 187 VAL A N 1
ATOM 1446 C CA . VAL A 1 187 ? -7.510 11.128 15.374 1.00 94.44 187 VAL A CA 1
ATOM 1447 C C . VAL A 1 187 ? -8.164 12.482 15.630 1.00 94.44 187 VAL A C 1
ATOM 1449 O O . VAL A 1 187 ? -7.747 13.472 15.033 1.00 94.44 187 VAL A O 1
ATOM 1452 N N . LEU A 1 188 ? -9.152 12.536 16.531 1.00 93.31 188 LEU A N 1
ATOM 1453 C CA . LEU A 1 188 ? -9.851 13.777 16.869 1.00 93.31 188 LEU A CA 1
ATOM 1454 C C . LEU A 1 188 ? -8.865 14.850 17.348 1.00 93.31 188 LEU A C 1
ATOM 1456 O O . LEU A 1 188 ? -8.839 15.943 16.791 1.00 93.31 188 LEU A O 1
ATOM 1460 N N . PHE A 1 189 ? -7.988 14.497 18.290 1.00 93.06 189 PHE A N 1
ATOM 1461 C CA . PHE A 1 189 ? -6.960 15.404 18.800 1.00 93.06 189 PHE A CA 1
ATOM 1462 C C . PHE A 1 189 ? -6.041 15.947 17.693 1.00 93.06 189 PHE A C 1
ATOM 1464 O O . PHE A 1 189 ? -5.731 17.139 17.667 1.00 93.06 189 PHE A O 1
ATOM 1471 N N . LEU A 1 190 ? -5.597 15.090 16.764 1.00 91.69 190 LEU A N 1
ATOM 1472 C CA . LEU A 1 190 ? -4.744 15.513 15.650 1.00 91.69 190 LEU A CA 1
ATOM 1473 C C . LEU A 1 190 ? -5.465 16.479 14.708 1.00 91.69 190 LEU A C 1
ATOM 1475 O O . LEU A 1 190 ? -4.853 17.449 14.265 1.00 91.69 190 LEU A O 1
ATOM 1479 N N . LEU A 1 191 ? -6.738 16.221 14.401 1.00 88.69 191 LEU A N 1
ATOM 1480 C CA . LEU A 1 191 ? -7.531 17.076 13.520 1.00 88.69 191 LEU A CA 1
ATOM 1481 C C . LEU A 1 191 ? -7.819 18.436 14.165 1.00 88.69 191 LEU A C 1
ATOM 1483 O O . LEU A 1 191 ? -7.642 19.454 13.503 1.00 88.69 191 LEU A O 1
ATOM 1487 N N . GLU A 1 192 ? -8.171 18.461 15.453 1.00 89.56 192 GLU A N 1
ATOM 1488 C CA . GLU A 1 192 ? -8.381 19.696 16.226 1.00 89.56 192 GLU A CA 1
ATOM 1489 C C . GLU A 1 192 ? -7.098 20.523 16.377 1.00 89.56 192 GLU A C 1
ATOM 1491 O O . GLU A 1 192 ? -7.141 21.747 16.40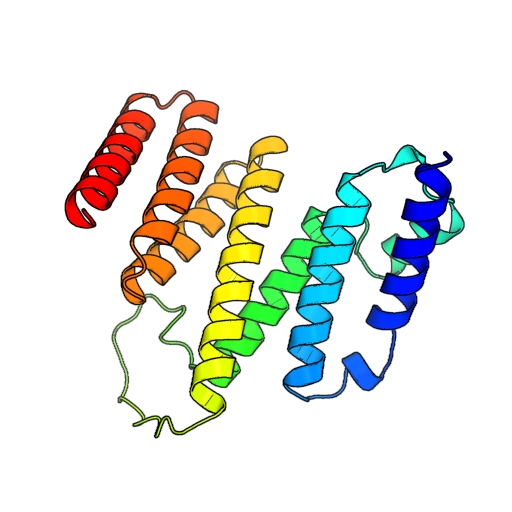8 1.00 89.56 192 GLU A O 1
ATOM 1496 N N . SER A 1 193 ? -5.934 19.872 16.432 1.00 83.00 193 SER A N 1
ATOM 1497 C CA . SER A 1 193 ? -4.641 20.565 16.527 1.00 83.00 193 SER A CA 1
ATOM 1498 C C . SER A 1 193 ? -4.173 21.177 15.198 1.00 83.00 193 SER A C 1
ATOM 1500 O O . SER A 1 193 ? -3.200 21.930 15.185 1.00 83.00 193 SER A O 1
ATOM 1502 N N . CYS A 1 194 ? -4.813 20.825 14.076 1.00 71.44 194 CYS A N 1
ATOM 1503 C CA . CYS A 1 194 ? -4.477 21.325 12.738 1.00 71.44 194 CYS A CA 1
ATOM 1504 C C . CYS A 1 194 ? -5.424 22.428 12.235 1.00 71.44 194 CYS A C 1
ATOM 1506 O O . CYS A 1 194 ? -5.188 22.956 11.145 1.00 71.44 194 CYS A O 1
ATOM 1508 N N . THR A 1 195 ? -6.486 22.739 12.986 1.00 58.44 195 THR A N 1
ATOM 1509 C CA . THR A 1 195 ? -7.438 23.837 12.731 1.00 58.44 195 THR A CA 1
ATOM 1510 C C . THR A 1 195 ? -7.078 25.077 13.528 1.00 58.44 195 THR A C 1
ATOM 1512 O O . THR A 1 195 ? -7.164 26.182 12.949 1.00 58.44 195 THR A O 1
#

pLDDT: mean 84.68, std 15.32, range [37.06, 97.75]

Foldseek 3Di:
DDPLVVLQVLLVVLLVLLPPVVLVDPDLVSLLVNLVSLLVNLVSQVPDVPSYDPVSCVSCVVVQNNHSLSSLVVSLVSLVVVCCVLPNDPLQDPDDDDDDPPPPDDDPSVVSNVSSLVSNLVSLLVNLVVCLVVVVLVVSLVSLVSSLSNCVVVVPLVSNLSSLQSNLSSCVSVVNNVSSVVSVVVSVVSVVVVD

Radius of gyration: 18.77 Å; Cα contacts (8 Å, |Δi|>4): 181; chains: 1; bounding box: 47×42×46 Å

Nearest PDB structures (foldseek):
  3sf4-assembly3_C  TM=6.840E-01  e=4.706E-02  Homo sapiens
  4wnd-assembly1_A  TM=4.532E-01  e=8.596E-02  Homo sapiens
  4g2v-assembly1_A  TM=4.494E-01  e=1.645E-01  Mus musculus
  3q15-assembly2_B-3  TM=4.537E-01  e=5.489E-01  Bacillus subtilis
  8rtc-assembly1_A  TM=4.084E-01  e=4.156E-01  Bacillus phage phi3T

Organism: Dipodomys ordii (NCBI:txid10020)

Sequence (195 aa):
MDWGLKVSEGISLLLTVLRDPALQKSSKAWYVLRVQALQLLAAYLSLSANSLSDTLREQLQIQGWQTPETALLDSHKLLRSIILLLMGSDVLSTQKTSVEAPFLDYGENVVQKWQVLSEVLSCSEKLVCRLGQLGCVSEAKAFCLEALKLTTKLQIPSQCAVFLVLKGELELVRSDIDLCQSDLQQVLFLLESCT

Mean predicted aligned error: 7.6 Å

InterPro domains:
  IPR005314 Peptidase C50, separase [PTHR12792] (7-194)

Solvent-accessible surface area (backbone atoms only — not comparable to full-atom values): 10750 Å² total; per-residue (Å²): 133,72,63,45,62,54,49,43,51,51,50,54,52,46,52,54,54,73,65,35,67,68,53,70,42,98,43,74,70,31,49,53,50,47,32,53,49,26,47,49,47,18,54,54,53,67,73,53,76,86,49,53,52,70,70,57,51,53,54,26,48,77,72,57,45,73,44,33,64,45,22,36,50,54,23,48,52,51,46,51,54,47,44,42,73,77,62,40,63,68,77,80,51,91,73,94,80,79,80,85,72,83,75,85,80,65,73,70,60,52,57,50,52,50,50,53,52,50,51,46,49,55,48,37,52,52,47,25,54,54,29,41,75,73,65,42,42,74,62,16,47,51,43,36,51,56,43,38,54,46,27,59,75,67,68,38,59,73,60,32,33,53,38,30,50,52,48,20,54,49,29,48,78,70,69,35,59,70,62,20,51,54,30,49,53,51,32,51,53,50,55,63,73,73,109